Protein AF-A0A7S1EAP6-F1 (afdb_monomer)

Nearest PDB structures (foldseek):
  7dg2-assembly1_A  TM=8.149E-01  e=1.038E-08  Xenopus laevis
  5u8j-assembly3_C  TM=6.451E-01  e=1.062E-02  Enterobacter cloacae
  6i6n-assembly1_B  TM=4.258E-01  e=1.733E-01  Papaver somniferum
  7pkt-assembly1_K  TM=4.384E-01  e=3.814E-01  Chlamydomonas reinhardtii
  5ey2-assembly1_C  TM=2.788E-01  e=6.586E-01  Bacillus cereus ATCC 14579

Sequence (291 aa):
ETRCCGVDRGSPLRPREMEYGDVHRAAVQVFLVKKHMSERDTSAEIRKLFSMYQLQQDPPTSVKELSAFFNVINEEIGHGGTNHAEIKRLTIEGVPEPIWGLAQVLLEEEQDAVAKEGALKELRWLSPSQLELFKVVVESIVKGGGARNGKLDFNKAVNLGRFSSIKRRSGGDDEEAPVSSIKDLKSEEAVQILERLVELDWLRIVYVSDAEARGTHNNKRITLGIRSILDLRKYIETRYDQLCCEWTNGGDFKWIAPNDDEEENADKENNGAIGKRASSSREGGGGQDTE

Secondary structure (DSSP, 8-state):
---------------------HHHHHHHHHHHHHSEEEHHHHHHHHHHHHHHTT-SSPPP-SHHHHHHHHHHHHHHHSTTSSS-EEEEEE-BTT-SS-EEEEEE---GGGTTTTTTTGGGGGGTTS-HHHHHHHHHHHHHHHTTSS-BTTBEEHHHHHHTT-GGGGGGT---------TTSPPPPPHHHHHHHHHHHHHTTSEEEEEPPHHHHTT-S--EEEEE-HHHHHHSHHHHHHH-SS-SEEE-TTS-EEEPPP-TTTHHHHHHHTTSS---------PPPP-----

Organism: Hemiselmis andersenii (NCBI:txid464988)

Radius of gyration: 29.06 Å; Cα contacts (8 Å, |Δi|>4): 326; chains: 1; bounding box: 104×45×117 Å

Structure (mmCIF, N/CA/C/O backbone):
data_AF-A0A7S1EAP6-F1
#
_entry.id   AF-A0A7S1EAP6-F1
#
loop_
_atom_site.group_PDB
_atom_site.id
_atom_site.type_symbol
_atom_site.label_atom_id
_atom_site.label_alt_id
_atom_site.label_comp_id
_atom_site.label_asym_id
_atom_site.label_entity_id
_atom_site.label_seq_id
_atom_site.pdbx_PDB_ins_code
_atom_site.Cartn_x
_atom_site.Cartn_y
_atom_site.Cartn_z
_atom_site.occupancy
_atom_site.B_iso_or_equiv
_atom_site.auth_seq_id
_atom_site.auth_comp_id
_atom_site.auth_asym_id
_atom_site.auth_atom_id
_atom_site.pdbx_PDB_model_num
ATOM 1 N N . GLU A 1 1 ? 36.830 -13.728 -64.225 1.00 48.81 1 GLU A N 1
ATOM 2 C CA . GLU A 1 1 ? 35.434 -13.766 -63.730 1.00 48.81 1 GLU A CA 1
ATOM 3 C C . GLU A 1 1 ? 35.387 -14.925 -62.738 1.00 48.81 1 GLU A C 1
ATOM 5 O O . GLU A 1 1 ? 35.938 -15.961 -63.063 1.00 48.81 1 GLU A O 1
ATOM 10 N N . THR A 1 2 ? 35.050 -14.781 -61.455 1.00 37.09 2 THR A N 1
ATOM 11 C CA . THR A 1 2 ? 33.761 -14.326 -60.915 1.00 37.09 2 THR A CA 1
ATOM 12 C C . THR A 1 2 ? 33.972 -13.871 -59.460 1.00 37.09 2 THR A C 1
ATOM 14 O O . THR A 1 2 ? 34.448 -14.640 -58.630 1.00 37.09 2 THR A O 1
ATOM 17 N N . ARG A 1 3 ? 33.632 -12.614 -59.144 1.00 40.06 3 ARG A N 1
ATOM 18 C CA . ARG A 1 3 ? 33.398 -12.129 -57.772 1.00 40.06 3 ARG A CA 1
ATOM 19 C C . ARG A 1 3 ? 31.910 -12.290 -57.488 1.00 40.06 3 ARG A C 1
ATOM 21 O O . ARG A 1 3 ? 31.136 -11.796 -58.294 1.00 40.06 3 ARG A O 1
ATOM 28 N N . CYS A 1 4 ? 31.545 -12.891 -56.356 1.00 39.59 4 CYS A N 1
ATOM 29 C CA . CYS A 1 4 ? 30.290 -12.633 -55.641 1.00 39.59 4 CYS A CA 1
ATOM 30 C C . CYS A 1 4 ? 30.336 -13.295 -54.254 1.00 39.59 4 CYS A C 1
ATOM 32 O O . CYS A 1 4 ? 30.065 -14.482 -54.134 1.00 39.59 4 CYS A O 1
ATOM 34 N N . CYS A 1 5 ? 30.618 -12.510 -53.214 1.00 43.97 5 CYS A N 1
ATOM 35 C CA . CYS A 1 5 ? 30.028 -12.725 -51.892 1.00 43.97 5 CYS A CA 1
ATOM 36 C C . CYS A 1 5 ? 29.381 -11.394 -51.511 1.00 43.97 5 CYS A C 1
ATOM 38 O O . CYS A 1 5 ? 30.053 -10.463 -51.066 1.00 43.97 5 CYS A O 1
ATOM 40 N N . GLY A 1 6 ? 28.093 -11.282 -51.836 1.00 37.00 6 GLY A N 1
ATOM 41 C CA . GLY A 1 6 ? 27.239 -10.184 -51.414 1.00 37.00 6 GLY A CA 1
ATOM 42 C C . GLY A 1 6 ? 27.065 -10.214 -49.901 1.00 37.00 6 GLY A C 1
ATOM 43 O O . GLY A 1 6 ? 26.968 -11.274 -49.292 1.00 37.00 6 GLY A O 1
ATOM 44 N N . VAL A 1 7 ? 27.081 -9.021 -49.322 1.00 41.75 7 VAL A N 1
ATOM 45 C CA . VAL A 1 7 ? 26.903 -8.742 -47.901 1.00 41.75 7 VAL A CA 1
ATOM 46 C C . VAL A 1 7 ? 25.520 -9.216 -47.467 1.00 41.75 7 VAL A C 1
ATOM 48 O O . VAL A 1 7 ? 24.514 -8.679 -47.934 1.00 41.75 7 VAL A O 1
ATOM 51 N N . ASP A 1 8 ? 25.479 -10.186 -46.558 1.00 36.97 8 ASP A N 1
ATOM 52 C CA . ASP A 1 8 ? 24.249 -10.611 -45.902 1.00 36.97 8 ASP A CA 1
ATOM 53 C C . ASP A 1 8 ? 23.819 -9.514 -44.913 1.00 36.97 8 ASP A C 1
ATOM 55 O O . ASP A 1 8 ? 24.293 -9.404 -43.780 1.00 36.97 8 ASP A O 1
ATOM 59 N N . ARG A 1 9 ? 22.960 -8.610 -45.391 1.00 47.28 9 ARG A N 1
ATOM 60 C CA . ARG A 1 9 ? 22.175 -7.702 -44.553 1.00 47.28 9 ARG A CA 1
ATOM 61 C C . ARG A 1 9 ? 21.031 -8.516 -43.961 1.00 47.28 9 ARG A C 1
ATOM 63 O O . ARG A 1 9 ? 19.951 -8.564 -44.539 1.00 47.28 9 ARG A O 1
ATOM 70 N N . GLY A 1 10 ? 21.265 -9.152 -42.819 1.00 38.25 10 GLY A N 1
ATOM 71 C CA . GLY A 1 10 ? 20.251 -10.026 -42.245 1.00 38.25 10 GLY A CA 1
ATOM 72 C C . GLY A 1 10 ? 20.511 -10.430 -40.808 1.00 38.25 10 GLY A C 1
ATOM 73 O O . GLY A 1 10 ? 20.891 -11.561 -40.541 1.00 38.25 10 GLY A O 1
ATOM 74 N N . SER A 1 11 ? 20.225 -9.531 -39.873 1.00 38.34 11 SER A N 1
ATOM 75 C CA . SER A 1 11 ? 19.468 -9.886 -38.669 1.00 38.34 11 SER A CA 1
ATOM 76 C C . SER A 1 11 ? 18.894 -8.596 -38.085 1.00 38.34 11 SER A C 1
ATOM 78 O O . SER A 1 11 ? 19.679 -7.704 -37.755 1.00 38.34 11 SER A O 1
ATOM 80 N N . PRO A 1 12 ? 17.561 -8.435 -37.960 1.00 37.22 12 PRO A N 1
ATOM 81 C CA . PRO A 1 12 ? 17.048 -7.427 -37.047 1.00 37.22 12 PRO A CA 1
ATOM 82 C C . PRO A 1 12 ? 17.646 -7.765 -35.683 1.00 37.22 12 PRO A C 1
ATOM 84 O O . PRO A 1 12 ? 17.604 -8.924 -35.260 1.00 37.22 12 PRO A O 1
ATOM 87 N N . LEU A 1 13 ? 18.283 -6.780 -35.047 1.00 34.28 13 LEU A N 1
ATOM 88 C CA . LEU A 1 13 ? 18.727 -6.908 -33.667 1.00 34.28 13 LEU A CA 1
ATOM 89 C C . LEU A 1 13 ? 17.547 -7.504 -32.898 1.00 34.28 13 LEU A C 1
ATOM 91 O O . LEU A 1 13 ? 16.471 -6.900 -32.862 1.00 34.28 13 LEU A O 1
ATOM 95 N N . ARG A 1 14 ? 17.728 -8.705 -32.329 1.00 41.16 14 ARG A N 1
ATOM 96 C CA . ARG A 1 14 ? 16.852 -9.158 -31.246 1.00 41.16 14 ARG A CA 1
ATOM 97 C C . ARG A 1 14 ? 16.726 -7.967 -30.290 1.00 41.16 14 ARG A C 1
ATOM 99 O O . ARG A 1 14 ? 17.738 -7.274 -30.115 1.00 41.16 14 ARG A O 1
ATOM 106 N N . PRO A 1 15 ? 15.545 -7.687 -29.710 1.00 43.12 15 PRO A N 1
ATOM 107 C CA . PRO A 1 15 ? 15.483 -6.733 -28.613 1.00 43.12 15 PRO A CA 1
ATOM 108 C C . PRO A 1 15 ? 16.610 -7.129 -27.663 1.00 43.12 15 PRO A C 1
ATOM 110 O O . PRO A 1 15 ? 16.657 -8.292 -27.264 1.00 43.12 15 PRO A O 1
ATOM 113 N N . ARG A 1 16 ? 17.597 -6.247 -27.447 1.00 49.88 16 ARG A N 1
ATOM 114 C CA . ARG A 1 16 ? 18.652 -6.531 -26.474 1.00 49.88 16 ARG A CA 1
ATOM 115 C C . ARG A 1 16 ? 17.902 -6.773 -25.175 1.00 49.88 16 ARG A C 1
ATOM 117 O O . ARG A 1 16 ? 17.248 -5.851 -24.689 1.00 49.88 16 ARG A O 1
ATOM 124 N N . GLU A 1 17 ? 17.901 -8.019 -24.717 1.00 57.44 17 GLU A N 1
ATOM 125 C CA . GLU A 1 17 ? 17.349 -8.368 -23.419 1.00 57.44 17 GLU A CA 1
ATOM 126 C C . GLU A 1 17 ? 18.033 -7.438 -22.419 1.00 57.44 17 GLU A C 1
ATOM 128 O O . GLU A 1 17 ? 19.255 -7.269 -22.435 1.00 57.44 17 GLU A O 1
ATOM 133 N N . MET A 1 18 ? 17.219 -6.674 -21.699 1.00 65.31 18 MET A N 1
ATOM 13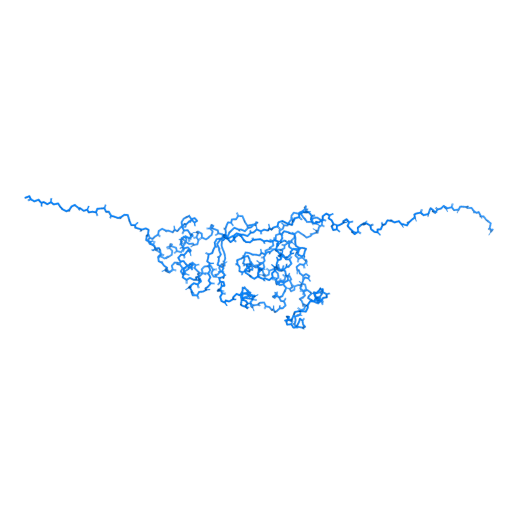4 C CA . MET A 1 18 ? 17.709 -5.635 -20.814 1.00 65.31 18 MET A CA 1
ATOM 135 C C . MET A 1 18 ? 18.311 -6.355 -19.605 1.00 65.31 18 MET A C 1
ATOM 137 O O . MET A 1 18 ? 17.575 -6.897 -18.794 1.00 65.31 18 MET A O 1
ATOM 141 N N . GLU A 1 19 ? 19.638 -6.442 -19.527 1.00 80.38 19 GLU A N 1
ATOM 142 C CA . GLU A 1 19 ? 20.313 -7.089 -18.396 1.00 80.38 19 GLU A CA 1
ATOM 143 C C . GLU A 1 19 ? 20.159 -6.247 -17.121 1.00 80.38 19 GLU A C 1
ATOM 145 O O . GLU A 1 19 ? 20.139 -5.008 -17.161 1.00 80.38 19 GLU A O 1
ATOM 150 N N . TYR A 1 20 ? 20.073 -6.913 -15.968 1.00 86.31 20 TYR A N 1
ATOM 151 C CA . TYR A 1 20 ? 20.019 -6.232 -14.680 1.00 86.31 20 TYR A CA 1
ATOM 152 C C . TYR A 1 20 ? 21.273 -5.373 -14.449 1.00 86.31 20 TYR A C 1
ATOM 154 O O . TYR A 1 20 ? 22.390 -5.738 -14.807 1.00 86.31 20 TYR A O 1
ATOM 162 N N . GLY A 1 21 ? 21.106 -4.198 -13.837 1.00 89.50 21 GLY A N 1
ATOM 163 C CA . GLY A 1 21 ? 22.174 -3.197 -13.782 1.00 89.50 21 GLY A CA 1
ATOM 164 C C . GLY A 1 21 ? 21.890 -2.037 -12.835 1.00 89.50 21 GLY A C 1
ATOM 165 O O . GLY A 1 21 ? 20.939 -2.066 -12.057 1.00 89.50 21 GLY A O 1
ATOM 166 N N . ASP A 1 22 ? 22.714 -0.991 -12.895 1.00 90.69 22 ASP A N 1
ATOM 167 C CA . ASP A 1 22 ? 22.655 0.122 -11.935 1.00 90.69 22 ASP A CA 1
ATOM 168 C C . ASP A 1 22 ? 21.326 0.875 -11.935 1.00 90.69 22 ASP A C 1
ATOM 170 O O . ASP A 1 22 ? 20.818 1.221 -10.869 1.00 90.69 22 ASP A O 1
ATOM 174 N N . VAL A 1 23 ? 20.721 1.065 -13.108 1.00 92.81 23 VAL A N 1
ATOM 175 C CA . VAL A 1 23 ? 19.399 1.697 -13.226 1.00 92.81 23 VAL A CA 1
ATOM 176 C C . VAL A 1 23 ? 18.310 0.876 -12.529 1.00 92.81 23 VAL A C 1
ATOM 178 O O . VAL A 1 23 ? 17.430 1.439 -11.883 1.00 92.81 23 VAL A O 1
ATOM 181 N N . HIS A 1 24 ? 18.406 -0.455 -12.596 1.00 93.12 24 HIS A N 1
ATOM 182 C CA . HIS A 1 24 ? 17.485 -1.381 -11.945 1.00 93.12 24 HIS A CA 1
ATOM 183 C C . HIS A 1 24 ? 17.674 -1.354 -10.425 1.00 93.12 24 HIS A C 1
ATOM 185 O O . HIS A 1 24 ? 16.703 -1.220 -9.682 1.00 93.12 24 HIS A O 1
ATOM 191 N N . ARG A 1 25 ? 18.929 -1.360 -9.952 1.00 92.50 25 ARG A N 1
ATOM 192 C CA . ARG A 1 25 ? 19.261 -1.180 -8.528 1.00 92.50 25 ARG A CA 1
ATOM 193 C C . ARG A 1 25 ? 18.729 0.145 -7.979 1.00 92.50 25 ARG A C 1
ATOM 195 O O . ARG A 1 25 ? 18.150 0.174 -6.895 1.00 92.50 25 ARG A O 1
ATOM 202 N N . ALA A 1 26 ? 18.889 1.231 -8.732 1.00 94.44 26 ALA A N 1
ATOM 203 C CA . ALA A 1 26 ? 18.365 2.540 -8.357 1.00 94.44 26 ALA A CA 1
ATOM 204 C C . ALA A 1 26 ? 16.830 2.552 -8.318 1.00 94.44 26 ALA A C 1
ATOM 206 O O . ALA A 1 26 ? 16.248 3.120 -7.395 1.00 94.44 26 ALA A O 1
ATOM 207 N N . ALA A 1 27 ? 16.166 1.876 -9.261 1.00 94.94 27 ALA A N 1
ATOM 208 C CA . ALA A 1 27 ? 14.717 1.713 -9.231 1.00 94.94 27 ALA A CA 1
ATOM 209 C C . ALA A 1 27 ? 14.268 0.975 -7.958 1.00 94.94 27 ALA A C 1
ATOM 211 O O . ALA A 1 27 ? 13.380 1.460 -7.259 1.00 94.94 27 ALA A O 1
ATOM 212 N N . VAL A 1 28 ? 14.933 -0.124 -7.581 1.00 93.38 28 VAL A N 1
ATOM 213 C CA . VAL A 1 28 ? 14.654 -0.828 -6.314 1.00 93.38 28 VAL A CA 1
ATOM 214 C C . VAL A 1 28 ? 14.819 0.106 -5.111 1.00 93.38 28 VAL A C 1
ATOM 216 O O . VAL A 1 28 ? 13.949 0.142 -4.245 1.00 93.38 28 VAL A O 1
ATOM 219 N N . GLN A 1 29 ? 15.879 0.918 -5.062 1.00 92.31 29 GLN A N 1
ATOM 220 C CA . GLN A 1 29 ? 16.086 1.887 -3.976 1.00 92.31 29 GLN A CA 1
ATOM 221 C C . GLN A 1 29 ? 14.965 2.929 -3.886 1.00 92.31 29 GLN A C 1
ATOM 223 O O . GLN A 1 29 ? 14.506 3.238 -2.785 1.00 92.31 29 GLN A O 1
ATOM 228 N N . VAL A 1 30 ? 14.481 3.439 -5.023 1.00 94.25 30 VAL A N 1
ATOM 229 C CA . VAL A 1 30 ? 13.315 4.335 -5.057 1.00 94.25 30 VAL A CA 1
ATOM 230 C C . VAL A 1 30 ? 12.108 3.651 -4.422 1.00 94.25 30 VAL A C 1
ATOM 232 O O . VAL A 1 30 ? 11.453 4.248 -3.568 1.00 94.25 30 VAL A O 1
ATOM 235 N N . PHE A 1 31 ? 11.823 2.405 -4.802 1.00 92.75 31 PHE A N 1
ATOM 236 C CA . PHE A 1 31 ? 10.684 1.663 -4.268 1.00 92.75 31 PHE A CA 1
ATOM 237 C C . PHE A 1 31 ? 10.860 1.254 -2.800 1.00 92.75 31 PHE A C 1
ATOM 239 O O . PHE A 1 31 ? 9.878 1.207 -2.071 1.00 92.75 31 PHE A O 1
ATOM 246 N N . LEU A 1 32 ? 12.082 1.057 -2.306 1.00 87.56 32 LEU A N 1
ATOM 247 C CA . LEU A 1 32 ? 12.323 0.836 -0.875 1.00 87.56 32 LEU A CA 1
ATOM 248 C C . LEU A 1 32 ? 11.976 2.067 -0.025 1.00 87.56 32 LEU A C 1
ATOM 250 O O . LEU A 1 32 ? 11.492 1.913 1.099 1.00 87.56 32 LEU A O 1
ATOM 254 N N . VAL A 1 33 ? 12.199 3.271 -0.562 1.00 88.25 33 VAL A N 1
ATOM 255 C CA . VAL A 1 33 ? 11.905 4.543 0.117 1.00 88.25 33 VAL A CA 1
ATOM 256 C C . VAL A 1 33 ? 10.440 4.939 -0.048 1.00 88.25 33 VAL A C 1
ATOM 258 O O . VAL A 1 33 ? 9.765 5.208 0.941 1.00 88.25 33 VAL A O 1
ATOM 261 N N . LYS A 1 34 ? 9.942 4.976 -1.289 1.00 89.50 34 LYS A N 1
ATOM 262 C CA . LYS A 1 34 ? 8.580 5.433 -1.600 1.00 89.50 34 LYS A CA 1
ATOM 263 C C . LYS A 1 34 ? 7.514 4.365 -1.353 1.00 89.50 34 LYS A C 1
ATOM 265 O O . LYS A 1 34 ? 6.355 4.715 -1.183 1.00 89.50 34 LYS A O 1
ATOM 270 N N . LYS A 1 35 ? 7.900 3.083 -1.299 1.00 86.31 35 LYS A N 1
ATOM 271 C CA . LYS A 1 35 ? 7.050 1.879 -1.161 1.00 86.31 35 LYS A CA 1
ATOM 272 C C . LYS A 1 35 ? 6.127 1.625 -2.354 1.00 86.31 35 LYS A C 1
ATOM 274 O O . LYS A 1 35 ? 6.122 0.523 -2.900 1.00 86.31 35 LYS A O 1
ATOM 279 N N . HIS A 1 36 ? 5.401 2.641 -2.801 1.00 92.88 36 HIS A N 1
ATOM 280 C CA . HIS A 1 36 ? 4.552 2.608 -3.985 1.00 92.88 36 HIS A CA 1
ATOM 281 C C . HIS A 1 36 ? 4.510 3.982 -4.663 1.00 92.88 36 HIS A C 1
ATOM 283 O O . HIS A 1 36 ? 4.918 4.992 -4.091 1.00 92.88 36 HIS A O 1
ATOM 289 N N . MET A 1 37 ? 4.076 4.007 -5.918 1.00 95.31 37 MET A N 1
ATOM 290 C CA . MET A 1 37 ? 3.905 5.214 -6.723 1.00 95.31 37 MET A CA 1
ATOM 291 C C . MET A 1 37 ? 2.756 5.014 -7.707 1.00 95.31 37 MET A C 1
ATOM 293 O O . MET A 1 37 ? 2.492 3.891 -8.141 1.00 95.31 37 MET A O 1
ATOM 297 N N . SER A 1 38 ? 2.120 6.105 -8.134 1.00 95.12 38 SER A N 1
ATOM 298 C CA . SER A 1 38 ? 1.222 6.058 -9.290 1.00 95.12 38 SER A CA 1
ATOM 299 C C . SER A 1 38 ? 1.951 5.567 -10.546 1.00 95.12 38 SER A C 1
ATOM 301 O O . SER A 1 38 ? 3.176 5.669 -10.663 1.00 95.12 38 SER A O 1
ATOM 303 N N . GLU A 1 39 ? 1.216 5.044 -11.526 1.00 94.31 39 GLU A N 1
ATOM 304 C CA . GLU A 1 39 ? 1.779 4.665 -12.827 1.00 94.31 39 GLU A CA 1
ATOM 305 C C . GLU A 1 39 ? 2.464 5.851 -13.521 1.00 94.31 39 GLU A C 1
ATOM 307 O O . GLU A 1 39 ? 3.559 5.705 -14.078 1.00 94.31 39 GLU A O 1
ATOM 312 N N . ARG A 1 40 ? 1.873 7.047 -13.414 1.00 94.12 40 ARG A N 1
ATOM 313 C CA . ARG A 1 40 ? 2.461 8.284 -13.934 1.00 94.12 40 ARG A CA 1
ATOM 314 C C . ARG A 1 40 ? 3.788 8.611 -13.247 1.00 94.12 40 ARG A C 1
ATOM 316 O O . ARG A 1 40 ? 4.776 8.850 -13.945 1.00 94.12 40 ARG A O 1
ATOM 323 N N . ASP A 1 41 ? 3.827 8.604 -11.917 1.00 95.38 41 ASP A N 1
ATOM 324 C CA . ASP A 1 41 ? 5.034 8.951 -11.155 1.00 95.38 41 ASP A CA 1
ATOM 325 C C . ASP A 1 41 ? 6.128 7.904 -11.327 1.00 95.38 41 ASP A C 1
ATOM 327 O O . ASP A 1 41 ? 7.304 8.243 -11.442 1.00 95.38 41 ASP A O 1
ATOM 331 N N . THR A 1 42 ? 5.737 6.635 -11.433 1.00 96.19 42 THR A N 1
ATOM 332 C CA . THR A 1 42 ? 6.646 5.532 -11.740 1.00 96.19 42 THR A CA 1
ATOM 333 C C . THR A 1 42 ? 7.312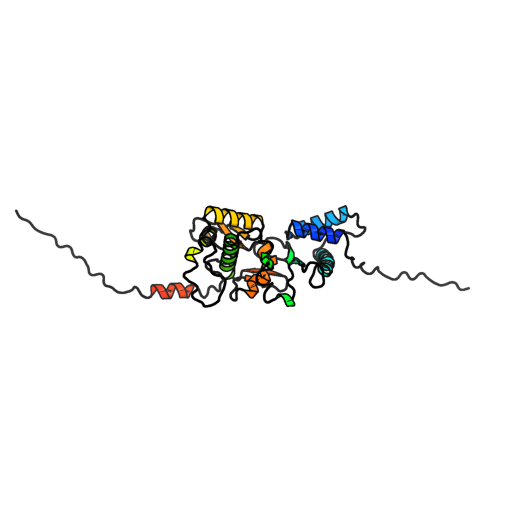 5.768 -13.090 1.00 96.19 42 THR A C 1
ATOM 335 O O . THR A 1 42 ? 8.537 5.763 -13.186 1.00 96.19 42 THR A O 1
ATOM 338 N N . SER A 1 43 ? 6.531 6.065 -14.132 1.00 94.69 43 SER A N 1
ATOM 339 C CA . SER A 1 43 ? 7.077 6.369 -15.458 1.00 94.69 43 SER A CA 1
ATOM 340 C C . SER A 1 43 ? 8.013 7.584 -15.443 1.00 94.69 43 SER A C 1
ATOM 342 O O . SER A 1 43 ? 9.042 7.578 -16.122 1.00 94.69 43 SER A O 1
ATOM 344 N N . ALA A 1 44 ? 7.677 8.629 -14.682 1.00 94.94 44 ALA A N 1
ATOM 345 C CA . ALA A 1 44 ? 8.512 9.821 -14.556 1.00 94.94 44 ALA A CA 1
ATOM 346 C C . ALA A 1 44 ? 9.832 9.533 -13.821 1.00 94.94 44 ALA A C 1
ATOM 348 O O . ALA A 1 44 ? 10.893 9.968 -14.274 1.00 94.94 44 ALA A O 1
ATOM 349 N N . GLU A 1 45 ? 9.791 8.775 -12.723 1.00 96.06 45 GLU A N 1
ATOM 350 C CA . GLU A 1 45 ? 10.989 8.439 -11.954 1.00 96.06 45 GLU A CA 1
ATOM 351 C C . GLU A 1 45 ? 11.907 7.498 -12.739 1.00 96.06 45 GLU A C 1
ATOM 353 O O . GLU A 1 45 ? 13.106 7.752 -12.809 1.00 96.06 45 GLU A O 1
ATOM 358 N N . ILE A 1 46 ? 11.372 6.478 -13.421 1.00 95.56 46 ILE A N 1
ATOM 359 C CA . ILE A 1 46 ? 12.198 5.602 -14.264 1.00 95.56 46 ILE A CA 1
ATOM 360 C C . ILE A 1 46 ? 12.850 6.398 -15.403 1.00 95.56 46 ILE A C 1
ATOM 362 O O . ILE A 1 46 ? 14.054 6.277 -15.620 1.00 95.56 46 ILE A O 1
ATOM 366 N N . ARG A 1 47 ? 12.115 7.293 -16.079 1.00 93.31 47 ARG A N 1
ATOM 367 C CA . ARG A 1 47 ? 12.699 8.189 -17.098 1.00 93.31 47 ARG A CA 1
ATOM 368 C C . ARG A 1 47 ? 13.848 9.033 -16.551 1.00 93.31 47 ARG A C 1
ATOM 370 O O . ARG A 1 47 ? 14.883 9.173 -17.203 1.00 93.31 47 ARG A O 1
ATOM 377 N N . LYS A 1 48 ? 13.685 9.573 -15.344 1.00 94.25 48 LYS A N 1
ATOM 378 C CA . LYS A 1 48 ? 14.731 10.332 -14.659 1.00 94.25 48 LYS A CA 1
ATOM 379 C C . LYS A 1 48 ? 15.957 9.464 -14.365 1.00 94.25 48 LYS A C 1
ATOM 381 O O . LYS A 1 48 ? 17.070 9.920 -14.612 1.00 94.25 48 LYS A O 1
ATOM 386 N N . LEU A 1 49 ? 15.776 8.222 -13.908 1.00 94.75 49 LEU A N 1
ATOM 387 C CA . LEU A 1 49 ? 16.889 7.295 -13.683 1.00 94.75 49 LEU A CA 1
ATOM 388 C C . LEU A 1 49 ? 17.663 7.024 -14.981 1.00 94.75 49 LEU A C 1
ATOM 390 O O . LEU A 1 49 ? 18.883 7.153 -14.995 1.00 94.75 49 LEU A O 1
ATOM 394 N N . PHE A 1 50 ? 16.981 6.755 -16.095 1.00 93.06 50 PHE A N 1
ATOM 395 C CA . PHE A 1 50 ? 17.643 6.568 -17.395 1.00 93.06 50 PHE A CA 1
ATOM 396 C C . PHE A 1 50 ? 18.474 7.788 -17.812 1.00 93.06 50 PHE A C 1
ATOM 398 O O . PHE A 1 50 ? 19.613 7.640 -18.257 1.00 93.06 50 PHE A O 1
ATOM 405 N N . SER A 1 51 ? 17.943 8.997 -17.599 1.00 90.19 51 SER A N 1
ATOM 406 C CA . SER A 1 51 ? 18.682 10.236 -17.854 1.00 90.19 51 SER A CA 1
ATOM 407 C C . SER A 1 51 ? 19.901 10.398 -16.940 1.00 90.19 51 SER A C 1
ATOM 409 O O . SER A 1 51 ? 20.922 10.912 -17.390 1.00 90.19 51 SER A O 1
ATOM 411 N N . MET A 1 52 ? 19.812 9.988 -15.671 1.00 92.06 52 MET A N 1
ATOM 412 C CA . MET A 1 52 ? 20.920 10.082 -14.712 1.00 92.06 52 MET A CA 1
ATOM 413 C C . MET A 1 52 ? 22.061 9.118 -15.046 1.00 92.06 52 MET A C 1
ATOM 415 O O . MET A 1 52 ? 23.224 9.502 -14.959 1.00 92.06 52 MET A O 1
ATOM 419 N N . TYR A 1 53 ? 21.733 7.892 -15.453 1.00 89.50 53 TYR A N 1
ATOM 420 C CA . TYR A 1 53 ? 22.715 6.861 -15.798 1.00 89.50 53 TYR A CA 1
ATOM 421 C C . TYR A 1 53 ? 23.221 6.950 -17.248 1.00 89.50 53 TYR A C 1
ATOM 423 O O . TYR A 1 53 ? 24.055 6.140 -17.643 1.00 89.50 53 TYR A O 1
ATOM 431 N N . GLN A 1 54 ? 22.751 7.935 -18.028 1.00 84.06 54 GLN A N 1
ATOM 432 C CA . GLN A 1 54 ? 23.171 8.192 -19.415 1.00 84.06 54 GLN A CA 1
ATOM 433 C C . GLN A 1 54 ? 23.124 6.934 -20.298 1.00 84.06 54 GLN A C 1
ATOM 435 O O . GLN A 1 54 ? 24.022 6.673 -21.102 1.00 84.06 54 GLN A O 1
ATOM 440 N N . LEU A 1 55 ? 22.078 6.124 -20.123 1.00 78.88 55 LEU A N 1
ATOM 441 C CA . LEU A 1 55 ? 21.925 4.883 -20.871 1.00 78.88 55 LEU A CA 1
ATOM 442 C C . LEU A 1 55 ? 21.642 5.182 -22.347 1.00 78.88 55 LEU A C 1
ATOM 444 O O . LEU A 1 55 ? 20.872 6.079 -22.673 1.00 78.88 55 LEU A O 1
ATOM 448 N N . GLN A 1 56 ? 22.242 4.397 -23.247 1.00 74.62 56 GLN A N 1
ATOM 449 C CA . GLN A 1 56 ? 21.964 4.487 -24.689 1.00 74.62 56 GLN A CA 1
ATOM 450 C C . GLN A 1 56 ? 20.564 3.982 -25.061 1.00 74.62 56 GLN A C 1
ATOM 452 O O . GLN A 1 56 ? 20.104 4.208 -26.176 1.00 74.62 56 GLN A O 1
ATOM 457 N N . GLN A 1 57 ? 19.925 3.240 -24.160 1.00 78.56 57 GLN A N 1
ATOM 458 C CA . GLN A 1 57 ? 18.593 2.700 -24.358 1.00 78.56 57 GLN A CA 1
ATOM 459 C C . GLN A 1 57 ? 17.541 3.746 -23.995 1.00 78.56 57 GLN A C 1
ATOM 461 O O . GLN A 1 57 ? 17.662 4.415 -22.969 1.00 78.56 57 GLN A O 1
ATOM 466 N N . ASP A 1 58 ? 16.496 3.843 -24.813 1.00 82.94 58 ASP A N 1
ATOM 467 C CA . ASP A 1 58 ? 15.357 4.701 -24.508 1.00 82.94 58 ASP A CA 1
ATOM 468 C C . ASP A 1 58 ? 14.644 4.226 -23.229 1.00 82.94 58 ASP A C 1
ATOM 470 O O . ASP A 1 58 ? 14.505 3.016 -23.003 1.00 82.94 58 ASP A O 1
ATOM 474 N N . PRO A 1 59 ? 14.179 5.153 -22.374 1.00 88.31 59 PRO A N 1
ATOM 475 C CA . PRO A 1 59 ? 13.438 4.787 -21.178 1.00 88.31 59 PRO A CA 1
ATOM 476 C C . PRO A 1 59 ? 12.081 4.160 -21.531 1.00 88.31 59 PRO A C 1
ATOM 478 O O . PRO A 1 59 ? 11.483 4.534 -22.542 1.00 88.31 59 PRO A O 1
ATOM 481 N N . PRO A 1 60 ? 11.528 3.283 -20.673 1.00 90.06 60 PRO A N 1
ATOM 482 C CA . PRO A 1 60 ? 10.200 2.718 -20.881 1.00 90.06 60 PRO A CA 1
ATOM 483 C C . PRO A 1 60 ? 9.128 3.820 -20.901 1.00 90.06 60 PRO A C 1
ATOM 485 O O . PRO A 1 60 ? 8.992 4.616 -19.966 1.00 90.06 60 PRO A O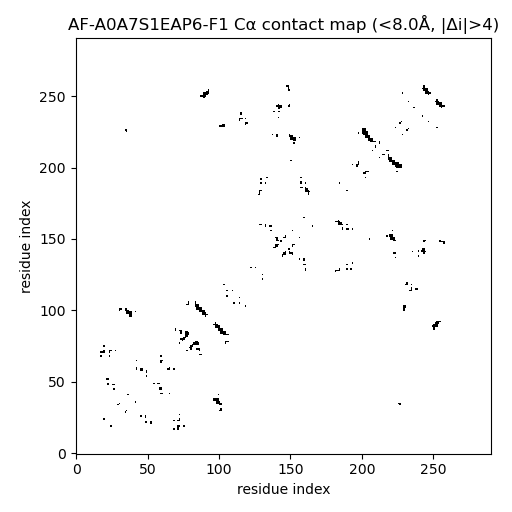 1
ATOM 488 N N . THR A 1 61 ? 8.352 3.860 -21.982 1.00 88.31 61 THR A N 1
ATOM 489 C CA . THR A 1 61 ? 7.321 4.873 -22.257 1.00 88.31 61 THR A CA 1
ATOM 490 C C . THR A 1 61 ? 5.899 4.338 -22.128 1.00 88.31 61 THR A C 1
ATOM 492 O O . THR A 1 61 ? 4.973 5.115 -21.892 1.00 88.31 61 THR A O 1
ATOM 495 N N . SER A 1 62 ? 5.719 3.021 -22.246 1.00 91.44 62 SER A N 1
ATOM 496 C CA . SER A 1 62 ? 4.426 2.345 -22.109 1.00 91.44 62 SER A CA 1
ATOM 497 C C . SER A 1 62 ? 4.361 1.440 -20.878 1.00 91.44 62 SER A C 1
ATOM 499 O O . SER A 1 62 ? 5.380 1.003 -20.347 1.00 91.44 62 SER A O 1
ATOM 501 N N . VAL A 1 63 ? 3.143 1.085 -20.452 1.00 89.81 63 VAL A N 1
ATOM 502 C CA . VAL A 1 63 ? 2.917 0.119 -19.357 1.00 89.81 63 VAL A CA 1
ATOM 503 C C . VAL A 1 63 ? 3.564 -1.233 -19.661 1.00 89.81 63 VAL A C 1
ATOM 505 O O . VAL A 1 63 ? 4.124 -1.866 -18.770 1.00 89.81 63 VAL A O 1
ATOM 508 N N . LYS A 1 64 ? 3.537 -1.666 -20.927 1.00 91.62 64 LYS A N 1
ATOM 509 C CA . LYS A 1 64 ? 4.166 -2.918 -21.365 1.00 91.62 64 LYS A CA 1
ATOM 510 C C . LYS A 1 64 ? 5.689 -2.865 -21.218 1.00 91.62 64 LYS A C 1
ATOM 512 O O . LYS A 1 64 ? 6.285 -3.831 -20.757 1.00 91.62 64 LYS A O 1
ATOM 517 N N . GLU A 1 65 ? 6.305 -1.742 -21.576 1.00 91.88 65 GLU A N 1
ATOM 518 C CA . GLU A 1 65 ? 7.750 -1.536 -21.424 1.00 91.88 65 GLU A CA 1
ATOM 519 C C . GLU A 1 65 ? 8.155 -1.405 -19.953 1.00 91.88 65 GLU A C 1
ATOM 521 O O . GLU A 1 65 ? 9.165 -1.975 -19.556 1.00 91.88 65 GLU A O 1
ATOM 526 N N . LEU A 1 66 ? 7.348 -0.725 -19.128 1.00 93.56 66 LEU A N 1
ATOM 527 C CA . LEU A 1 66 ? 7.551 -0.684 -17.676 1.00 93.56 66 LEU A CA 1
ATOM 528 C C . LEU A 1 66 ? 7.447 -2.079 -17.057 1.00 93.56 66 LEU A C 1
ATOM 530 O O . LEU A 1 66 ? 8.270 -2.438 -16.226 1.00 93.56 66 LEU A O 1
ATOM 534 N N . SER A 1 67 ? 6.478 -2.885 -17.494 1.00 93.38 67 SER A N 1
ATOM 535 C CA . SER A 1 67 ? 6.340 -4.270 -17.031 1.00 93.38 67 SER A CA 1
ATOM 536 C C . SER A 1 67 ? 7.571 -5.095 -17.403 1.00 93.38 67 SER A C 1
ATOM 538 O O . SER A 1 67 ? 8.109 -5.797 -16.559 1.00 93.38 67 SER A O 1
ATOM 540 N N . ALA A 1 68 ? 8.068 -4.967 -18.638 1.00 91.81 68 ALA A N 1
ATOM 541 C CA . ALA A 1 68 ? 9.294 -5.644 -19.060 1.00 91.81 68 ALA A CA 1
ATOM 542 C C . ALA A 1 68 ? 10.516 -5.193 -18.238 1.00 91.81 68 ALA A C 1
ATOM 544 O O . ALA A 1 68 ? 11.301 -6.033 -17.815 1.00 91.81 68 ALA A O 1
ATOM 545 N N . PHE A 1 69 ? 10.637 -3.892 -17.957 1.00 93.62 69 PHE A N 1
ATOM 546 C CA . PHE A 1 69 ? 11.682 -3.338 -17.090 1.00 93.62 69 PHE A CA 1
ATOM 547 C C . PHE A 1 69 ? 11.619 -3.914 -15.665 1.00 93.62 69 PHE A C 1
ATOM 549 O O . PHE A 1 69 ? 12.638 -4.317 -15.107 1.00 93.62 69 PHE A O 1
ATOM 556 N N . PHE A 1 70 ? 10.426 -3.986 -15.067 1.00 94.25 70 PHE A N 1
ATOM 557 C CA . PHE A 1 70 ? 10.263 -4.537 -13.721 1.00 94.25 70 PHE A CA 1
ATOM 558 C C . PHE A 1 70 ? 10.396 -6.056 -13.669 1.00 94.25 70 PHE A C 1
ATOM 560 O O . PHE A 1 70 ? 10.858 -6.561 -12.654 1.00 94.25 70 PHE A O 1
ATOM 567 N N . ASN A 1 71 ? 10.092 -6.783 -14.744 1.00 91.75 71 ASN A N 1
ATOM 568 C CA . ASN A 1 71 ? 10.332 -8.225 -14.797 1.00 91.75 71 ASN A CA 1
ATOM 569 C C . ASN A 1 71 ? 11.820 -8.557 -14.631 1.00 91.75 71 ASN A C 1
ATOM 571 O O . ASN A 1 71 ? 12.142 -9.433 -13.839 1.00 91.75 71 ASN A O 1
ATOM 575 N N . VAL A 1 72 ? 12.719 -7.794 -15.266 1.00 91.56 72 VAL A N 1
ATOM 576 C CA . VAL A 1 72 ? 14.178 -7.944 -15.080 1.00 91.56 72 VAL A CA 1
ATOM 577 C C . VAL A 1 72 ? 14.570 -7.741 -13.614 1.00 91.56 72 VAL A C 1
ATOM 579 O O . VAL A 1 72 ? 15.389 -8.474 -13.072 1.00 91.56 72 VAL A O 1
ATOM 582 N N . ILE A 1 73 ? 13.971 -6.755 -12.936 1.00 92.69 73 ILE A N 1
ATOM 583 C CA . ILE A 1 73 ? 14.187 -6.554 -11.496 1.00 92.69 73 ILE A CA 1
ATOM 584 C C . ILE A 1 73 ? 13.658 -7.748 -10.699 1.00 92.69 73 ILE A C 1
ATOM 586 O O . ILE A 1 73 ? 14.362 -8.268 -9.839 1.00 92.69 73 ILE A O 1
ATOM 590 N N . ASN A 1 74 ? 12.427 -8.175 -10.972 1.00 91.00 74 ASN A N 1
ATOM 591 C CA . ASN A 1 74 ? 11.738 -9.224 -10.226 1.00 91.00 74 ASN A CA 1
ATOM 592 C C . ASN A 1 74 ? 12.413 -10.594 -10.380 1.00 91.00 74 ASN A C 1
ATOM 594 O O . ASN A 1 74 ? 12.375 -11.379 -9.438 1.00 91.00 74 ASN A O 1
ATOM 598 N N . GLU A 1 75 ? 13.074 -10.872 -11.503 1.00 88.62 75 GLU A N 1
ATOM 599 C CA . GLU A 1 75 ? 13.920 -12.063 -11.666 1.00 88.62 75 GLU A CA 1
ATOM 600 C C . GLU A 1 75 ? 15.092 -12.075 -10.664 1.00 88.62 75 GLU A C 1
ATOM 602 O O . GLU A 1 75 ? 15.435 -13.125 -10.126 1.00 88.62 75 GLU A O 1
ATOM 607 N N . GLU A 1 76 ? 15.640 -10.904 -10.329 1.00 87.44 76 GLU A N 1
ATOM 608 C CA . GLU A 1 76 ? 16.813 -10.746 -9.454 1.00 87.44 76 GLU A CA 1
ATOM 609 C C . GLU A 1 76 ? 16.470 -10.590 -7.962 1.00 87.44 76 GLU A C 1
ATOM 611 O O . GLU A 1 76 ? 17.221 -11.030 -7.083 1.00 87.44 76 GLU A O 1
ATOM 616 N N . ILE A 1 77 ? 15.344 -9.944 -7.638 1.00 84.31 77 ILE A N 1
ATOM 617 C CA . ILE A 1 77 ? 14.912 -9.714 -6.245 1.00 84.31 77 ILE A CA 1
ATOM 618 C C . ILE A 1 77 ? 13.795 -10.655 -5.775 1.00 84.31 77 ILE A C 1
ATOM 620 O O . ILE A 1 77 ? 13.507 -10.678 -4.577 1.00 84.31 77 ILE A O 1
ATOM 624 N N . GLY A 1 78 ? 13.180 -11.408 -6.691 1.00 77.56 78 GLY A N 1
ATOM 625 C CA . GLY A 1 78 ? 12.004 -12.245 -6.455 1.00 77.56 78 GLY A CA 1
ATOM 626 C C . GLY A 1 78 ? 12.284 -13.571 -5.758 1.00 77.56 78 GLY A C 1
ATOM 627 O O . GLY A 1 78 ? 13.179 -13.690 -4.926 1.00 77.56 78 GLY A O 1
ATOM 628 N N . HIS A 1 79 ? 11.471 -14.583 -6.069 1.00 64.12 79 HIS A N 1
ATOM 629 C CA . HIS A 1 79 ? 11.440 -15.856 -5.337 1.00 64.12 79 HIS A CA 1
ATOM 630 C C . HIS A 1 79 ? 12.771 -16.631 -5.386 1.00 64.12 79 HIS A C 1
ATOM 632 O O . HIS A 1 79 ? 13.155 -17.226 -4.385 1.00 64.12 79 HIS A O 1
ATOM 638 N N . GLY A 1 80 ? 13.500 -16.563 -6.507 1.00 60.91 80 GLY A N 1
ATOM 639 C CA . GLY A 1 80 ? 14.865 -17.098 -6.646 1.00 60.91 80 GLY A CA 1
ATOM 640 C C . GLY A 1 80 ? 15.977 -16.077 -6.377 1.00 60.91 80 GLY A C 1
ATOM 641 O O . GLY A 1 80 ? 17.150 -16.380 -6.584 1.00 60.91 80 GLY A O 1
ATOM 642 N N . GLY A 1 81 ? 15.601 -14.867 -5.962 1.00 61.12 81 GLY A N 1
ATOM 643 C CA . GLY A 1 81 ? 16.471 -13.715 -5.794 1.00 61.12 81 GLY A CA 1
ATOM 644 C C . GLY A 1 81 ? 16.880 -13.454 -4.346 1.00 61.12 81 GLY A C 1
ATOM 645 O O . GLY A 1 81 ? 16.646 -14.246 -3.437 1.00 61.12 81 GLY A O 1
ATOM 646 N N . THR A 1 82 ? 17.503 -12.299 -4.120 1.00 61.53 82 THR A N 1
ATOM 647 C CA . THR A 1 82 ? 18.155 -11.977 -2.834 1.00 61.53 82 THR A CA 1
ATOM 648 C C . THR A 1 82 ? 17.235 -11.403 -1.753 1.00 61.53 82 THR A C 1
ATOM 650 O O . THR A 1 82 ? 17.615 -11.412 -0.584 1.00 61.53 82 THR A O 1
ATOM 653 N N . ASN A 1 83 ? 16.053 -10.887 -2.112 1.00 62.25 83 ASN A N 1
ATOM 654 C CA . ASN A 1 83 ? 15.217 -10.094 -1.197 1.00 62.25 83 ASN A CA 1
ATOM 655 C C . ASN A 1 83 ? 13.778 -10.598 -1.040 1.00 62.25 83 ASN A C 1
ATOM 657 O O . ASN A 1 83 ? 13.033 -10.010 -0.256 1.00 62.25 83 ASN A O 1
ATOM 661 N N . HIS A 1 84 ? 13.387 -11.651 -1.765 1.00 75.81 84 HIS A N 1
ATOM 662 C CA . HIS A 1 84 ? 12.031 -12.199 -1.766 1.00 75.81 84 HIS A CA 1
ATOM 663 C C . HIS A 1 84 ? 10.965 -11.097 -1.873 1.00 75.81 84 HIS A C 1
ATOM 665 O O . HIS A 1 84 ? 10.092 -10.951 -1.017 1.00 75.81 84 HIS A O 1
ATOM 671 N N . ALA A 1 85 ? 11.078 -10.266 -2.906 1.00 81.50 85 ALA A N 1
ATOM 672 C CA . ALA A 1 85 ? 10.198 -9.130 -3.140 1.00 81.50 85 ALA A CA 1
ATOM 673 C C . ALA A 1 85 ? 9.857 -8.997 -4.626 1.00 81.50 85 ALA A C 1
ATOM 675 O O . ALA A 1 85 ? 10.582 -9.483 -5.486 1.00 81.50 85 ALA A O 1
ATOM 676 N N . GLU A 1 86 ? 8.752 -8.330 -4.932 1.00 88.06 86 GLU A N 1
ATOM 677 C CA . GLU A 1 86 ? 8.281 -8.124 -6.298 1.00 88.06 86 GLU A CA 1
ATOM 678 C C . GLU A 1 86 ? 7.746 -6.702 -6.447 1.00 88.06 86 GLU A C 1
ATOM 680 O O . GLU A 1 86 ? 6.922 -6.246 -5.651 1.00 88.06 86 GLU A O 1
ATOM 685 N N . ILE A 1 87 ? 8.195 -5.994 -7.481 1.00 91.12 87 ILE A N 1
ATOM 686 C CA . ILE A 1 87 ? 7.550 -4.766 -7.931 1.00 91.12 87 ILE A CA 1
ATOM 687 C C . ILE A 1 87 ? 6.395 -5.170 -8.838 1.00 91.12 87 ILE A C 1
ATOM 689 O O . ILE A 1 87 ? 6.609 -5.649 -9.953 1.00 91.12 87 ILE A O 1
ATOM 693 N N . LYS A 1 88 ? 5.169 -4.957 -8.367 1.00 89.94 88 LYS A N 1
ATOM 694 C CA . LY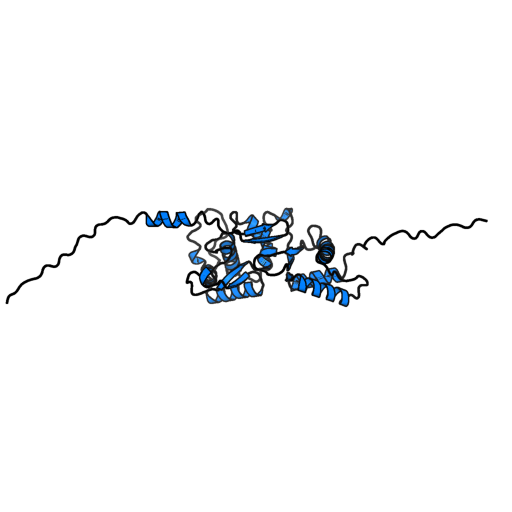S A 1 88 ? 3.953 -5.318 -9.097 1.00 89.94 88 LYS A CA 1
ATOM 695 C C . LYS A 1 88 ? 3.060 -4.116 -9.342 1.00 89.94 88 LYS A C 1
ATOM 697 O O . LYS A 1 88 ? 3.043 -3.152 -8.573 1.00 89.94 88 LYS A O 1
ATOM 702 N N . ARG A 1 89 ? 2.290 -4.209 -10.419 1.00 92.88 89 ARG A N 1
ATOM 703 C CA . ARG A 1 89 ? 1.238 -3.257 -10.759 1.00 92.88 89 ARG A CA 1
ATOM 704 C C . ARG A 1 89 ? -0.064 -3.667 -10.087 1.00 92.88 89 ARG A C 1
ATOM 706 O O . ARG A 1 89 ? -0.386 -4.848 -10.070 1.00 92.88 89 ARG A O 1
ATOM 713 N N . LEU A 1 90 ? -0.821 -2.702 -9.581 1.00 90.88 90 LEU A N 1
ATOM 714 C CA . LEU A 1 90 ? -2.125 -2.939 -8.966 1.00 90.88 90 LEU A CA 1
ATOM 715 C C . LEU A 1 90 ? -3.122 -1.876 -9.401 1.00 90.88 90 LEU A C 1
ATOM 717 O O . LEU A 1 90 ? -2.791 -0.691 -9.468 1.00 90.88 90 LEU A O 1
ATOM 721 N N . THR A 1 91 ? -4.368 -2.283 -9.605 1.00 91.81 91 THR A N 1
ATOM 722 C CA . THR A 1 91 ? -5.515 -1.384 -9.493 1.00 91.81 91 THR A CA 1
ATOM 723 C C . THR A 1 91 ? -6.217 -1.633 -8.163 1.00 91.81 91 THR A C 1
ATOM 725 O O . THR A 1 91 ? -6.382 -2.770 -7.725 1.00 91.81 91 THR A O 1
ATOM 728 N N . ILE A 1 92 ? -6.570 -0.551 -7.476 1.00 89.69 92 ILE A N 1
ATOM 729 C CA . ILE A 1 92 ? -7.198 -0.598 -6.157 1.00 89.69 92 ILE A CA 1
ATOM 730 C C . ILE A 1 92 ? -8.498 0.184 -6.249 1.00 89.69 92 ILE A C 1
ATOM 732 O O . ILE A 1 92 ? -8.505 1.336 -6.686 1.00 89.69 92 ILE A O 1
ATOM 736 N N . GLU A 1 93 ? -9.598 -0.425 -5.821 1.00 85.75 93 GLU A N 1
ATOM 737 C CA . GLU A 1 93 ? -10.883 0.262 -5.774 1.00 85.75 93 GLU A CA 1
ATOM 738 C C . GLU A 1 93 ? -10.802 1.567 -4.957 1.00 85.75 93 GLU A C 1
ATOM 740 O O . GLU A 1 93 ? -10.292 1.614 -3.836 1.00 85.75 93 GLU A O 1
ATOM 745 N N . GLY A 1 94 ? -11.291 2.666 -5.536 1.00 80.50 94 GLY A N 1
ATOM 746 C CA . GLY A 1 94 ? -11.225 3.992 -4.917 1.00 80.50 94 GLY A CA 1
ATOM 747 C C . GLY A 1 94 ? -9.852 4.675 -5.000 1.00 80.50 94 GLY A C 1
ATOM 748 O O . GLY A 1 94 ? -9.657 5.735 -4.390 1.00 80.50 94 GLY A O 1
ATOM 749 N N . VAL A 1 95 ? -8.891 4.103 -5.731 1.00 86.50 95 VAL A N 1
ATOM 750 C CA . VAL A 1 95 ? -7.678 4.789 -6.195 1.00 86.50 95 VAL A CA 1
ATOM 751 C C . VAL A 1 95 ? -7.859 5.082 -7.692 1.00 86.50 95 VAL A C 1
ATOM 753 O O . VAL A 1 95 ? -8.160 4.167 -8.454 1.00 86.50 95 VAL A O 1
ATOM 756 N N . PRO A 1 96 ? -7.751 6.351 -8.131 1.00 85.81 96 PRO A N 1
ATOM 757 C CA . PRO A 1 96 ? -8.158 6.757 -9.480 1.00 85.81 96 PRO A CA 1
ATOM 758 C C . PRO A 1 96 ? -7.243 6.234 -10.589 1.00 85.81 96 PRO A C 1
ATOM 760 O O . PRO A 1 96 ? -7.660 6.165 -11.742 1.00 85.81 96 PRO A O 1
ATOM 763 N N . GLU A 1 97 ? -6.002 5.886 -10.258 1.00 90.38 97 GLU A N 1
ATOM 764 C CA . GLU A 1 97 ? -5.018 5.403 -11.215 1.00 90.38 97 GLU A CA 1
ATOM 765 C C . GLU A 1 97 ? -4.326 4.129 -10.715 1.00 90.38 97 GLU A C 1
ATOM 767 O O . GLU A 1 97 ? -4.212 3.922 -9.503 1.00 90.38 97 GLU A O 1
ATOM 772 N N . PRO A 1 98 ? -3.858 3.265 -11.634 1.00 92.75 98 PRO A N 1
ATOM 773 C CA . PRO A 1 98 ? -3.018 2.133 -11.283 1.00 92.75 98 PRO A CA 1
ATOM 774 C C . PRO A 1 98 ? -1.756 2.599 -10.562 1.00 92.75 98 PRO A C 1
ATOM 776 O O . PRO A 1 98 ? -1.188 3.649 -10.874 1.00 92.75 98 PRO A O 1
ATOM 779 N N . ILE A 1 99 ? -1.287 1.774 -9.640 1.00 94.38 99 ILE A N 1
ATOM 780 C CA . ILE A 1 99 ? -0.045 1.999 -8.912 1.00 94.38 99 ILE A CA 1
ATOM 781 C C . ILE A 1 99 ? 0.963 0.903 -9.240 1.00 94.38 99 ILE A C 1
ATOM 783 O O . ILE A 1 99 ? 0.596 -0.201 -9.646 1.00 94.38 99 ILE A O 1
ATOM 787 N N . TRP A 1 100 ? 2.231 1.197 -8.996 1.00 94.81 100 TRP A N 1
ATOM 788 C CA . TRP A 1 100 ? 3.287 0.205 -8.862 1.00 94.81 100 TRP A CA 1
ATOM 789 C C . TRP A 1 100 ? 3.769 0.210 -7.420 1.00 94.81 100 TRP A C 1
ATOM 791 O O . TRP A 1 100 ? 3.938 1.276 -6.827 1.00 94.81 100 TRP A O 1
ATOM 801 N N . GLY A 1 101 ? 3.992 -0.964 -6.843 1.00 92.50 101 GLY A N 1
ATOM 802 C CA . GLY A 1 101 ? 4.452 -1.091 -5.465 1.00 92.50 101 GLY A CA 1
ATOM 803 C C . GLY A 1 101 ? 5.380 -2.276 -5.283 1.00 92.50 101 GLY A C 1
ATOM 804 O O . GLY A 1 101 ? 5.245 -3.282 -5.976 1.00 92.50 101 GLY A O 1
ATOM 805 N N . LEU A 1 102 ? 6.314 -2.140 -4.345 1.00 89.19 102 LEU A N 1
ATOM 806 C CA . LEU A 1 102 ? 7.164 -3.236 -3.901 1.00 89.19 102 LEU A CA 1
ATOM 807 C C . LEU A 1 102 ? 6.414 -4.027 -2.833 1.00 89.19 102 LEU A C 1
ATOM 809 O O . LEU A 1 102 ? 6.137 -3.493 -1.762 1.00 89.19 102 LEU A O 1
ATOM 813 N N . ALA A 1 103 ? 6.090 -5.276 -3.139 1.00 83.25 103 ALA A N 1
ATOM 814 C CA . ALA A 1 103 ? 5.460 -6.212 -2.223 1.00 83.25 103 ALA A CA 1
ATOM 815 C C . ALA A 1 103 ? 6.448 -7.295 -1.800 1.00 83.25 103 ALA A C 1
ATOM 817 O O . ALA A 1 103 ? 7.305 -7.717 -2.577 1.00 83.25 103 ALA A O 1
ATOM 818 N N . GLN A 1 104 ? 6.297 -7.787 -0.576 1.00 76.88 104 GLN A N 1
ATOM 819 C CA . GLN A 1 104 ? 7.049 -8.946 -0.115 1.00 76.88 104 GLN A CA 1
ATOM 820 C C . GLN A 1 104 ? 6.479 -10.246 -0.712 1.00 76.88 104 GLN A C 1
ATOM 822 O O . GLN A 1 104 ? 5.277 -10.508 -0.655 1.00 76.88 104 GLN A O 1
ATOM 827 N N . VAL A 1 105 ? 7.354 -11.097 -1.243 1.00 71.50 105 VAL A N 1
ATOM 828 C CA . VAL A 1 105 ? 7.039 -12.445 -1.725 1.00 71.50 105 VAL A CA 1
ATOM 829 C C . VAL A 1 105 ? 7.421 -13.436 -0.631 1.00 71.50 105 VAL A C 1
ATOM 831 O O . VAL A 1 105 ? 8.592 -13.672 -0.382 1.00 71.50 105 VAL A O 1
ATOM 834 N N . LEU A 1 106 ? 6.446 -14.037 0.049 1.00 62.94 106 LEU A N 1
ATOM 835 C CA . LEU A 1 106 ? 6.750 -15.102 1.018 1.00 62.94 106 LEU A CA 1
ATOM 836 C C . LEU A 1 106 ? 7.149 -16.397 0.292 1.00 62.94 106 LEU A C 1
ATOM 838 O O . LEU A 1 106 ? 6.438 -16.790 -0.642 1.00 62.94 106 LEU A O 1
ATOM 842 N N . LEU A 1 107 ? 8.231 -17.046 0.744 1.00 58.28 107 LEU A N 1
ATOM 843 C CA . LEU A 1 107 ? 8.674 -18.367 0.279 1.00 58.28 107 LEU A CA 1
ATOM 844 C C . LEU A 1 107 ? 7.600 -19.438 0.540 1.00 58.28 107 LEU A C 1
ATOM 846 O O . LEU A 1 107 ? 6.835 -19.327 1.498 1.00 58.28 107 LEU A O 1
ATOM 850 N N . GLU A 1 108 ? 7.537 -20.480 -0.298 1.00 55.25 108 GLU A N 1
ATOM 851 C CA . GLU A 1 108 ? 6.583 -21.590 -0.121 1.00 55.25 108 GLU A CA 1
ATOM 852 C C . GLU A 1 108 ? 6.855 -22.391 1.161 1.00 55.25 108 GLU A C 1
ATOM 854 O O . GLU A 1 108 ? 5.923 -22.807 1.840 1.00 55.25 108 GLU A O 1
ATOM 859 N N . GLU A 1 109 ? 8.120 -22.504 1.562 1.00 51.47 109 GLU A N 1
ATOM 860 C CA . GLU A 1 109 ? 8.551 -23.210 2.778 1.00 51.47 109 GLU A CA 1
ATOM 861 C C . GLU A 1 109 ? 8.316 -22.399 4.075 1.00 51.47 109 GLU A C 1
ATOM 863 O O . GLU A 1 109 ? 8.367 -22.944 5.175 1.00 51.47 109 GLU A O 1
ATOM 868 N N . GLU A 1 110 ? 8.012 -21.098 3.972 1.00 51.22 110 GLU A N 1
ATOM 869 C CA . GLU A 1 110 ? 7.734 -20.196 5.106 1.00 51.22 110 GLU A CA 1
ATOM 870 C C . GLU A 1 110 ? 6.225 -20.042 5.416 1.00 51.22 110 GLU A C 1
ATOM 872 O O . GLU A 1 110 ? 5.834 -19.222 6.262 1.00 51.22 110 GLU A O 1
ATOM 877 N N . GLN A 1 111 ? 5.369 -20.822 4.744 1.00 51.00 111 GLN A N 1
ATOM 878 C CA . GLN A 1 111 ? 3.918 -20.607 4.689 1.00 51.00 111 GLN A CA 1
ATOM 879 C C . GLN A 1 111 ? 3.152 -20.813 6.009 1.00 51.00 111 GLN A C 1
ATOM 881 O O . GLN A 1 111 ? 2.114 -20.179 6.172 1.00 51.00 111 GLN A O 1
ATOM 886 N N . ASP A 1 112 ? 3.665 -21.559 6.995 1.00 49.00 112 ASP A N 1
ATOM 887 C CA . ASP A 1 112 ? 2.846 -21.901 8.178 1.00 49.00 112 ASP A CA 1
ATOM 888 C C . ASP A 1 112 ? 3.148 -21.105 9.464 1.00 49.00 112 ASP A C 1
ATOM 890 O O . ASP A 1 112 ? 2.256 -20.917 10.299 1.00 49.00 112 ASP A O 1
ATOM 894 N N . ALA A 1 113 ? 4.367 -20.573 9.629 1.00 43.72 113 ALA A N 1
ATOM 895 C CA . ALA A 1 113 ? 4.764 -19.838 10.844 1.00 43.72 113 ALA A CA 1
ATOM 896 C C . ALA A 1 113 ? 5.248 -18.401 10.579 1.00 43.72 113 ALA A C 1
ATOM 898 O O . ALA A 1 113 ? 4.932 -17.494 11.349 1.00 43.72 113 ALA A O 1
ATOM 899 N N . VAL A 1 114 ? 5.972 -18.158 9.479 1.00 46.34 114 VAL A N 1
ATOM 900 C CA . VAL A 1 114 ? 6.522 -16.830 9.139 1.00 46.34 114 VAL A CA 1
ATOM 901 C C . VAL A 1 114 ? 5.528 -16.009 8.314 1.00 46.34 114 VAL A C 1
ATOM 903 O O . VAL A 1 114 ? 5.496 -14.787 8.452 1.00 46.34 114 VAL A O 1
ATOM 906 N N . ALA A 1 115 ? 4.638 -16.647 7.548 1.00 49.06 115 ALA A N 1
ATOM 907 C CA . ALA A 1 115 ? 3.557 -15.957 6.841 1.00 49.06 115 ALA A CA 1
ATOM 908 C C . ALA A 1 115 ? 2.561 -15.233 7.766 1.00 49.06 115 ALA A C 1
ATOM 910 O O . ALA A 1 115 ? 1.973 -14.227 7.367 1.00 49.06 115 ALA A O 1
ATOM 911 N N . LYS A 1 116 ? 2.427 -15.687 9.022 1.00 53.53 116 LYS A N 1
ATOM 912 C CA . LYS A 1 116 ? 1.476 -15.135 10.000 1.00 53.53 116 LYS A CA 1
ATOM 913 C C . LYS A 1 116 ? 1.889 -13.779 10.587 1.00 53.53 116 LYS A C 1
ATOM 915 O O . LYS A 1 116 ? 1.018 -13.036 11.013 1.00 53.53 116 LYS A O 1
ATOM 920 N N . GLU A 1 117 ? 3.174 -13.414 10.594 1.00 61.06 117 GLU A N 1
ATOM 921 C CA . GLU A 1 117 ? 3.629 -12.094 11.091 1.00 61.06 117 GLU A CA 1
ATOM 922 C C . GLU A 1 117 ? 4.765 -11.457 10.270 1.00 61.06 117 GLU A C 1
ATOM 924 O O . GLU A 1 117 ? 5.169 -10.324 10.533 1.00 61.06 117 GLU A O 1
ATOM 929 N N . GLY A 1 118 ? 5.284 -12.142 9.248 1.00 60.22 118 GLY A N 1
ATOM 930 C CA . GLY A 1 118 ? 6.389 -11.669 8.414 1.00 60.22 118 GLY A CA 1
ATOM 931 C C . GLY A 1 118 ? 6.104 -10.331 7.736 1.00 60.22 118 GLY A C 1
ATOM 932 O O . GLY A 1 118 ? 6.966 -9.455 7.742 1.00 60.22 118 GLY A O 1
ATOM 933 N N . ALA A 1 119 ? 4.873 -10.133 7.265 1.00 62.28 119 ALA A N 1
ATOM 934 C CA . ALA A 1 119 ? 4.430 -8.874 6.670 1.00 62.28 119 ALA A CA 1
ATOM 935 C C . ALA A 1 119 ? 4.325 -7.719 7.691 1.00 62.28 119 ALA A C 1
ATOM 937 O O . ALA A 1 119 ? 4.413 -6.547 7.334 1.00 62.28 119 ALA A O 1
ATOM 938 N N . LEU A 1 120 ? 4.207 -8.035 8.987 1.00 74.75 120 LEU A N 1
ATOM 939 C CA . LEU A 1 120 ? 4.188 -7.055 10.077 1.00 74.75 120 LEU A CA 1
ATOM 940 C C . LEU A 1 120 ? 5.604 -6.665 10.542 1.00 74.75 120 LEU A C 1
ATOM 942 O O . LEU A 1 120 ? 5.747 -5.813 11.419 1.00 74.75 120 LEU A O 1
ATOM 946 N N . LYS A 1 121 ? 6.675 -7.231 9.958 1.00 72.00 121 LYS A N 1
ATOM 947 C CA . LYS A 1 121 ? 8.070 -6.902 10.321 1.00 72.00 121 LYS A CA 1
ATOM 948 C C . LYS A 1 121 ? 8.396 -5.412 10.140 1.00 72.00 121 LYS A C 1
ATOM 950 O O . LYS A 1 121 ? 9.155 -4.861 10.933 1.00 72.00 121 LYS A O 1
ATOM 955 N N . GLU A 1 122 ? 7.799 -4.744 9.157 1.00 74.88 122 GLU A N 1
ATOM 956 C CA . GLU A 1 122 ? 7.958 -3.295 8.933 1.00 74.88 122 GLU A CA 1
ATOM 957 C C . GLU A 1 122 ? 7.287 -2.438 10.026 1.00 74.88 122 GLU A C 1
ATOM 959 O O . GLU A 1 122 ? 7.573 -1.248 10.153 1.00 74.88 122 GLU A O 1
ATOM 964 N N . LEU A 1 123 ? 6.419 -3.038 10.845 1.00 83.81 123 LEU A N 1
ATOM 965 C CA . LEU A 1 123 ? 5.720 -2.399 11.959 1.00 83.81 123 LEU A CA 1
ATOM 966 C C . LEU A 1 123 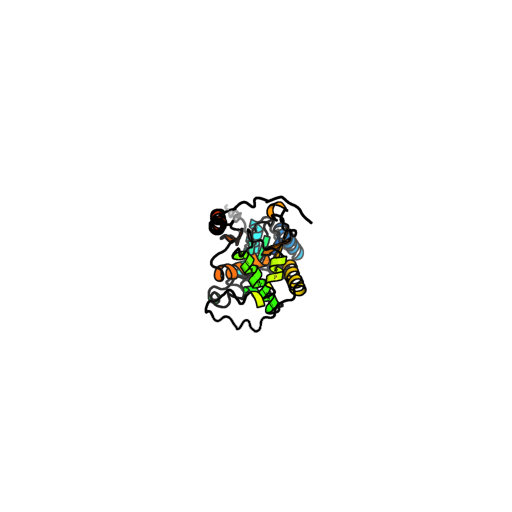? 6.373 -2.687 13.320 1.00 83.81 123 LEU A C 1
ATOM 968 O O . LEU A 1 123 ? 5.795 -2.378 14.355 1.00 83.81 123 LEU A O 1
ATOM 972 N N . ARG A 1 124 ? 7.605 -3.216 13.350 1.00 83.56 124 ARG A N 1
ATOM 973 C CA . ARG A 1 124 ? 8.365 -3.488 14.593 1.00 83.56 124 ARG A CA 1
ATOM 974 C C . ARG A 1 124 ? 8.641 -2.260 15.464 1.00 83.56 124 ARG A C 1
ATOM 976 O O . ARG A 1 124 ? 9.027 -2.412 16.617 1.00 83.56 124 ARG A O 1
ATOM 983 N N . TRP A 1 125 ? 8.492 -1.060 14.911 1.00 86.62 125 TRP A N 1
ATOM 984 C CA . TRP A 1 125 ? 8.594 0.192 15.661 1.00 86.62 125 TRP A CA 1
ATOM 985 C C . TRP A 1 125 ? 7.344 0.476 16.513 1.00 86.62 125 TRP A C 1
ATOM 987 O O . TRP A 1 125 ? 7.405 1.336 17.390 1.00 86.62 125 TRP A O 1
ATOM 997 N N . LEU A 1 126 ? 6.231 -0.231 16.278 1.00 88.62 126 LEU A N 1
ATOM 998 C CA . LEU A 1 126 ? 5.037 -0.179 17.117 1.00 88.62 126 LEU A CA 1
ATOM 999 C C . LEU A 1 126 ? 5.270 -0.907 18.441 1.00 88.62 126 LEU A C 1
ATOM 1001 O O . LEU A 1 126 ? 5.893 -1.969 18.490 1.00 88.62 126 LEU A O 1
ATOM 1005 N N . SER A 1 127 ? 4.691 -0.379 19.518 1.00 89.81 127 SER A N 1
ATOM 1006 C CA . SER A 1 127 ? 4.558 -1.149 20.756 1.00 89.81 127 SER A CA 1
ATOM 1007 C C . SER A 1 127 ? 3.576 -2.320 20.567 1.00 89.81 127 SER A C 1
ATOM 1009 O O . SER A 1 127 ? 2.720 -2.261 19.680 1.00 89.81 127 SER A O 1
ATOM 1011 N N . PRO A 1 128 ? 3.618 -3.368 21.414 1.00 88.62 128 PRO A N 1
ATOM 1012 C CA . PRO A 1 128 ? 2.674 -4.484 21.319 1.00 88.62 128 PRO A CA 1
ATOM 1013 C C . PRO A 1 128 ? 1.201 -4.047 21.303 1.00 88.62 128 PRO A C 1
ATOM 1015 O O . PRO A 1 128 ? 0.435 -4.522 20.474 1.00 88.62 128 PRO A O 1
ATOM 1018 N N . SER A 1 129 ? 0.815 -3.079 22.144 1.00 89.12 129 SER A N 1
ATOM 1019 C CA . SER A 1 129 ? -0.549 -2.525 22.166 1.00 89.12 129 SER A CA 1
ATOM 1020 C C . SER A 1 129 ? -0.921 -1.786 20.878 1.00 89.12 129 SER A C 1
ATOM 1022 O O . SER A 1 129 ? -2.059 -1.856 20.426 1.00 89.12 129 SER A O 1
ATOM 1024 N N . GLN A 1 130 ? 0.022 -1.066 20.272 1.00 91.81 130 GLN A N 1
ATOM 1025 C CA . GLN A 1 130 ? -0.204 -0.341 19.020 1.00 91.81 130 GLN A CA 1
ATOM 1026 C C . GLN A 1 130 ? -0.325 -1.291 17.825 1.00 91.81 130 GLN A C 1
ATOM 1028 O O . GLN A 1 130 ? -1.186 -1.098 16.966 1.00 91.81 130 GLN A O 1
ATOM 1033 N N . LEU A 1 131 ? 0.511 -2.333 17.787 1.00 90.50 131 LEU A N 1
ATOM 1034 C CA . LEU A 1 131 ? 0.412 -3.389 16.785 1.00 90.50 131 LEU A CA 1
ATOM 1035 C C . LEU A 1 131 ? -0.911 -4.150 16.923 1.00 90.50 131 LEU A C 1
ATOM 1037 O O . LEU A 1 131 ? -1.552 -4.439 15.916 1.00 90.50 131 LEU A O 1
ATOM 1041 N N . GLU A 1 132 ? -1.347 -4.420 18.152 1.00 89.62 132 GLU A N 1
ATOM 1042 C CA . GLU A 1 132 ? -2.632 -5.067 18.409 1.00 89.62 132 GLU A CA 1
ATOM 1043 C C . GLU A 1 132 ? -3.809 -4.209 17.934 1.00 89.62 132 GLU A C 1
ATOM 1045 O O . GLU A 1 132 ? -4.700 -4.708 17.251 1.00 89.62 132 GLU A O 1
ATOM 1050 N N . LEU A 1 133 ? -3.785 -2.894 18.193 1.00 92.56 133 LEU A N 1
ATOM 1051 C CA . LEU A 1 133 ? -4.791 -1.977 17.649 1.00 92.56 133 LEU A CA 1
ATOM 1052 C C . LEU A 1 133 ? -4.854 -2.074 16.121 1.00 92.56 133 LEU A C 1
ATOM 1054 O O . LEU A 1 133 ? -5.942 -2.161 15.554 1.00 92.56 133 LEU A O 1
ATOM 1058 N N . PHE A 1 134 ? -3.699 -2.080 15.452 1.00 93.62 134 PHE A N 1
ATOM 1059 C CA . PHE A 1 134 ? -3.645 -2.223 14.002 1.00 93.62 134 PHE A CA 1
ATOM 1060 C C . PHE A 1 134 ? -4.259 -3.548 13.529 1.00 93.62 134 PHE A C 1
ATOM 1062 O O . PHE A 1 134 ? -5.111 -3.529 12.642 1.00 93.62 134 PHE A O 1
ATOM 1069 N N . LYS A 1 135 ? -3.894 -4.677 14.151 1.00 90.19 135 LYS A N 1
ATOM 1070 C CA . LYS A 1 135 ? -4.441 -6.005 13.826 1.00 90.19 135 LYS A CA 1
ATOM 1071 C C . LYS A 1 135 ? -5.966 -6.042 13.967 1.00 90.19 135 LYS A C 1
ATOM 1073 O O . LYS A 1 135 ? -6.645 -6.444 13.026 1.00 90.19 135 LYS A O 1
ATOM 1078 N N . VAL A 1 136 ? -6.508 -5.549 15.082 1.00 89.94 136 VAL A N 1
ATOM 1079 C CA . VAL A 1 136 ? -7.960 -5.534 15.342 1.00 89.94 136 VAL A CA 1
ATOM 1080 C C . VAL A 1 136 ? -8.702 -4.578 14.396 1.00 89.94 136 VAL A C 1
ATOM 1082 O O . VAL A 1 136 ? -9.837 -4.847 13.993 1.00 89.94 136 VAL A O 1
ATOM 1085 N N . VAL A 1 137 ? -8.078 -3.466 13.990 1.00 92.44 137 VAL A N 1
ATOM 1086 C CA . VAL A 1 137 ? -8.627 -2.570 12.957 1.00 92.44 137 VAL A CA 1
ATOM 1087 C C . VAL A 1 137 ? -8.663 -3.260 11.595 1.00 92.44 137 VAL A C 1
ATOM 1089 O O . VAL A 1 137 ? -9.700 -3.207 10.933 1.00 92.44 137 VAL A O 1
ATOM 1092 N N . VAL A 1 138 ? -7.577 -3.928 11.191 1.00 92.25 138 VAL A N 1
ATOM 1093 C CA . VAL A 1 138 ? -7.528 -4.719 9.951 1.00 92.25 138 VAL A CA 1
ATOM 1094 C C . VAL A 1 138 ? -8.610 -5.790 9.975 1.00 92.25 138 VAL A C 1
ATOM 1096 O O . VAL A 1 138 ? -9.407 -5.847 9.044 1.00 92.25 138 VAL A O 1
ATOM 1099 N N . GLU A 1 139 ? -8.708 -6.567 11.056 1.00 88.44 139 GLU A N 1
ATOM 1100 C CA . GLU A 1 139 ? -9.750 -7.580 11.239 1.00 88.44 139 GLU A CA 1
ATOM 1101 C C . GLU A 1 139 ? -11.156 -6.981 11.090 1.00 88.44 139 GLU A C 1
ATOM 1103 O O . GLU A 1 139 ? -11.978 -7.494 10.332 1.00 88.44 139 GLU A O 1
ATOM 1108 N N . SER A 1 140 ? -11.424 -5.858 11.762 1.00 88.56 140 SER A N 1
ATOM 1109 C CA . SER A 1 140 ? -12.725 -5.182 11.707 1.00 88.56 140 SER A CA 1
ATOM 1110 C C . SER A 1 140 ? -13.088 -4.716 10.296 1.00 88.56 140 SER A C 1
ATOM 1112 O O . SER A 1 140 ? -14.265 -4.725 9.936 1.00 88.56 140 SER A O 1
ATOM 1114 N N . ILE A 1 141 ? -12.091 -4.299 9.509 1.00 90.62 141 ILE A N 1
ATOM 1115 C CA . ILE A 1 141 ? -12.254 -3.885 8.114 1.00 90.62 141 ILE A CA 1
ATOM 1116 C C . ILE A 1 141 ? -12.534 -5.095 7.212 1.00 90.62 141 ILE A C 1
ATOM 1118 O O . ILE A 1 141 ? -13.462 -5.033 6.408 1.00 90.62 141 ILE A O 1
ATOM 1122 N N . VAL A 1 142 ? -11.761 -6.180 7.340 1.00 88.25 142 VAL A N 1
ATOM 1123 C CA . VAL A 1 142 ? -11.814 -7.318 6.401 1.00 88.25 142 VAL A CA 1
ATOM 1124 C C . VAL A 1 142 ? -12.933 -8.312 6.702 1.00 88.25 142 VAL A C 1
ATOM 1126 O O . VAL A 1 142 ? -13.512 -8.837 5.760 1.00 88.25 142 VAL A O 1
ATOM 1129 N N . LYS A 1 143 ? -13.293 -8.522 7.977 1.00 82.69 143 LYS A N 1
ATOM 1130 C CA . LYS A 1 143 ? -14.426 -9.381 8.375 1.00 82.69 143 LYS A CA 1
ATOM 1131 C C . LYS A 1 143 ? -15.783 -8.676 8.314 1.00 82.69 143 LYS A C 1
ATOM 1133 O O . LYS A 1 143 ? -16.796 -9.264 8.674 1.00 82.69 143 LYS A O 1
ATOM 1138 N N . GLY A 1 144 ? -15.815 -7.384 7.976 1.00 69.38 144 GLY A N 1
ATOM 1139 C CA . GLY A 1 144 ? -17.061 -6.617 7.972 1.00 69.38 144 GLY A CA 1
ATOM 1140 C C . GLY A 1 144 ? -17.691 -6.459 9.360 1.00 69.38 144 GLY A C 1
ATOM 1141 O O . GLY A 1 144 ? -18.900 -6.271 9.458 1.00 69.38 144 GLY A O 1
ATOM 1142 N N . GLY A 1 145 ? -16.892 -6.493 10.442 1.00 58.47 145 GLY A N 1
ATOM 1143 C CA . GLY A 1 145 ? -17.306 -6.363 11.852 1.00 58.47 145 GLY A CA 1
ATOM 1144 C C . GLY A 1 145 ? -17.853 -4.972 12.210 1.00 58.47 145 GLY A C 1
ATOM 1145 O O . GLY A 1 145 ? -17.348 -4.269 13.091 1.00 58.47 145 GLY A O 1
ATOM 1146 N N . GLY A 1 146 ? -18.881 -4.533 11.485 1.00 59.12 146 GLY A N 1
ATOM 1147 C CA . GLY A 1 146 ? -19.417 -3.181 11.401 1.00 59.12 146 GLY A CA 1
ATOM 1148 C C . GLY A 1 146 ? -18.523 -2.196 10.641 1.00 59.12 146 GLY A C 1
ATOM 1149 O O . GLY A 1 146 ? -18.554 -1.006 10.959 1.00 59.12 146 GLY A O 1
ATOM 1150 N N . ALA A 1 147 ? -17.719 -2.688 9.696 1.00 58.97 147 ALA A N 1
ATOM 1151 C CA . ALA A 1 147 ? -17.175 -1.907 8.591 1.00 58.97 147 ALA A CA 1
ATOM 1152 C C . ALA A 1 147 ? -18.035 -2.189 7.352 1.00 58.97 147 ALA A C 1
ATOM 1154 O O . ALA A 1 147 ? -18.197 -3.344 6.971 1.00 58.97 147 ALA A O 1
ATOM 1155 N N . ARG A 1 148 ? -18.612 -1.153 6.737 1.00 67.50 148 ARG A N 1
ATOM 1156 C CA . ARG A 1 148 ? -19.415 -1.308 5.511 1.00 67.50 148 ARG A CA 1
ATOM 1157 C C . ARG A 1 148 ? -18.506 -1.120 4.306 1.00 67.50 148 ARG A C 1
ATOM 1159 O O . ARG A 1 148 ? -17.833 -0.094 4.235 1.00 67.50 148 ARG A O 1
ATOM 1166 N N . ASN A 1 149 ? -18.469 -2.088 3.391 1.00 74.81 149 ASN A N 1
ATOM 1167 C CA . ASN A 1 149 ? -17.612 -2.073 2.194 1.00 74.81 149 ASN A CA 1
ATOM 1168 C C . ASN A 1 149 ? -16.142 -1.752 2.531 1.00 74.81 149 ASN A C 1
ATOM 1170 O O . ASN A 1 149 ? -15.545 -0.849 1.947 1.00 74.81 149 ASN A O 1
ATOM 1174 N N . GLY A 1 150 ? -15.600 -2.390 3.576 1.00 86.19 150 GLY A N 1
ATOM 1175 C CA . GLY A 1 150 ? -14.217 -2.169 4.011 1.00 86.19 150 GLY A CA 1
ATOM 1176 C C . GLY A 1 150 ? -13.922 -0.815 4.659 1.00 86.19 150 GLY A C 1
ATOM 1177 O O . GLY A 1 150 ? -12.757 -0.445 4.821 1.00 86.19 150 GLY A O 1
ATOM 1178 N N . LYS A 1 151 ? -14.951 -0.038 5.015 1.00 88.25 151 LYS A N 1
ATOM 1179 C CA . LYS A 1 151 ? -14.813 1.283 5.643 1.00 88.25 151 LYS A CA 1
ATOM 1180 C C . LYS A 1 151 ? -15.289 1.226 7.093 1.00 88.25 151 LYS A C 1
ATOM 1182 O O . LYS A 1 151 ? -16.474 1.027 7.365 1.00 88.25 151 LYS A O 1
ATOM 1187 N N . LEU A 1 152 ? -14.369 1.440 8.029 1.00 89.12 152 LEU A N 1
ATOM 1188 C CA . LEU A 1 152 ? -14.625 1.478 9.468 1.00 89.12 152 LEU A CA 1
ATOM 1189 C C . LEU A 1 152 ? -14.752 2.929 9.953 1.00 89.12 152 LEU A C 1
ATOM 1191 O O . LEU A 1 152 ? -14.022 3.806 9.503 1.00 89.12 152 LEU A O 1
ATOM 1195 N N . ASP A 1 153 ? -15.668 3.210 10.879 1.00 89.12 153 ASP A N 1
ATOM 1196 C CA . ASP A 1 153 ? -15.735 4.532 11.512 1.00 89.12 153 ASP A CA 1
ATOM 1197 C C . ASP A 1 153 ? -14.455 4.852 12.300 1.00 89.12 153 ASP A C 1
ATOM 1199 O O . ASP A 1 153 ? -13.966 4.017 13.061 1.00 89.12 153 ASP A O 1
ATOM 1203 N N . PHE A 1 154 ? -13.911 6.064 12.139 1.00 91.81 154 PHE A N 1
ATOM 1204 C CA . PHE A 1 154 ? -12.648 6.433 12.784 1.00 91.81 154 PHE A CA 1
ATOM 1205 C C . PHE A 1 154 ? -12.746 6.417 14.318 1.00 91.81 154 PHE A C 1
ATOM 1207 O O . PHE A 1 154 ? -11.831 5.942 14.985 1.00 91.81 154 PHE A O 1
ATOM 1214 N N . ASN A 1 155 ? -13.864 6.864 14.902 1.00 90.12 155 ASN A N 1
ATOM 1215 C CA . ASN A 1 155 ? -14.041 6.826 16.357 1.00 90.12 155 ASN A CA 1
ATOM 1216 C C . ASN A 1 155 ? -14.222 5.390 16.850 1.00 90.12 155 ASN A C 1
ATOM 1218 O O . ASN A 1 155 ? -13.728 5.032 17.920 1.00 90.12 155 ASN A O 1
ATOM 1222 N N . LYS A 1 156 ? -14.891 4.544 16.059 1.00 89.94 156 LYS A N 1
ATOM 1223 C CA . LYS A 1 156 ? -14.945 3.107 16.329 1.00 89.94 156 LYS A CA 1
ATOM 1224 C C . LYS A 1 156 ? -13.543 2.495 16.324 1.00 89.94 156 LYS A C 1
ATOM 1226 O O . LYS A 1 156 ? -13.226 1.789 17.273 1.00 89.94 156 LYS A O 1
ATOM 1231 N N . ALA A 1 157 ? -12.695 2.829 15.350 1.00 91.25 157 ALA A N 1
ATOM 1232 C CA . ALA A 1 157 ? -11.299 2.390 15.314 1.00 91.25 157 ALA A CA 1
ATOM 1233 C C . ALA A 1 157 ? -10.517 2.833 16.563 1.00 91.25 157 ALA A C 1
ATOM 1235 O O . ALA A 1 157 ? -9.856 2.015 17.193 1.00 91.25 157 ALA A O 1
ATOM 1236 N N . VAL A 1 158 ? -10.661 4.091 16.993 1.00 91.81 158 VAL A N 1
ATOM 1237 C CA . VAL A 1 158 ? -10.046 4.600 18.235 1.00 91.81 158 VAL A CA 1
ATOM 1238 C C . VAL A 1 158 ? -10.510 3.808 19.464 1.00 91.81 158 VAL A C 1
ATOM 1240 O O . VAL A 1 158 ? -9.709 3.490 20.343 1.00 91.81 158 VAL A O 1
ATOM 1243 N N . ASN A 1 159 ? -11.795 3.455 19.534 1.00 89.44 159 ASN A N 1
ATOM 1244 C CA . ASN A 1 159 ? -12.354 2.704 20.658 1.00 89.44 159 ASN A CA 1
ATOM 1245 C C . ASN A 1 159 ? -11.889 1.240 20.711 1.00 89.44 159 ASN A C 1
ATOM 1247 O O . ASN A 1 159 ? -11.899 0.663 21.798 1.00 89.44 159 ASN A O 1
ATOM 1251 N N . LEU A 1 160 ? -11.430 0.660 19.593 1.00 88.62 160 LEU A N 1
ATOM 1252 C CA . LEU A 1 160 ? -10.828 -0.682 19.577 1.00 88.62 160 LEU A CA 1
ATOM 1253 C C . LEU A 1 160 ? -9.519 -0.746 20.383 1.00 88.62 160 LEU A C 1
ATOM 1255 O O . LEU A 1 160 ? -9.148 -1.819 20.841 1.00 88.62 160 LEU A O 1
ATOM 1259 N N . GLY A 1 161 ? -8.864 0.392 20.648 1.00 82.00 161 GLY A N 1
ATOM 1260 C CA . GLY A 1 161 ? -7.663 0.459 21.496 1.00 82.00 161 GLY A CA 1
ATOM 1261 C C . GLY A 1 161 ? -7.918 0.205 22.988 1.00 82.00 161 GLY A C 1
ATOM 1262 O O . GLY A 1 161 ? -6.975 0.158 23.778 1.00 82.00 161 GLY A O 1
ATOM 1263 N N . ARG A 1 162 ? -9.184 0.048 23.398 1.00 82.19 162 ARG A N 1
ATOM 1264 C CA . ARG A 1 162 ? -9.593 -0.292 24.771 1.00 82.19 162 ARG A CA 1
ATOM 1265 C C . ARG A 1 162 ? -9.751 -1.813 24.914 1.00 82.19 162 ARG A C 1
ATOM 1267 O O . ARG A 1 162 ? -10.866 -2.328 25.035 1.00 82.19 162 ARG A O 1
ATOM 1274 N N . PHE A 1 163 ? -8.634 -2.536 24.876 1.00 68.00 163 PHE A N 1
ATOM 1275 C CA . PHE A 1 163 ? -8.561 -4.006 24.853 1.00 68.00 163 PHE A CA 1
ATOM 1276 C C . PHE A 1 163 ? -9.203 -4.710 26.053 1.00 68.00 163 PHE A C 1
ATOM 1278 O O . PHE A 1 163 ? -9.688 -5.835 25.919 1.00 68.00 163 PHE A O 1
ATOM 1285 N N . SER A 1 164 ? -9.301 -4.047 27.206 1.00 58.50 164 SER A N 1
ATOM 1286 C CA . SER A 1 164 ? -10.052 -4.532 28.373 1.00 58.50 164 SER A CA 1
ATOM 1287 C C . SER A 1 164 ? -11.510 -4.900 28.058 1.00 58.50 164 SER A C 1
ATOM 1289 O O . SER A 1 164 ? -12.100 -5.727 28.755 1.00 58.50 164 SER A O 1
ATOM 1291 N N . SER A 1 165 ? -12.080 -4.353 26.979 1.00 52.03 165 SER A N 1
ATOM 1292 C CA . SER A 1 165 ? -13.432 -4.668 26.503 1.00 52.03 165 SER A CA 1
ATOM 1293 C C . SER A 1 165 ? -13.510 -5.806 25.470 1.00 52.03 165 SER A C 1
ATOM 1295 O O . SER A 1 165 ? -14.570 -6.416 25.325 1.00 52.03 165 SER A O 1
ATOM 1297 N N . ILE A 1 166 ? -12.401 -6.151 24.804 1.00 51.88 166 ILE A N 1
ATOM 1298 C CA . ILE A 1 166 ? -12.332 -7.221 23.784 1.00 51.88 166 ILE A CA 1
ATOM 1299 C C . ILE A 1 166 ? -12.332 -8.612 24.450 1.00 51.88 166 ILE A C 1
ATOM 1301 O O . ILE A 1 166 ? -12.871 -9.583 23.922 1.00 51.88 166 ILE A O 1
ATOM 1305 N N . LYS A 1 167 ? -11.860 -8.686 25.697 1.00 43.75 167 LYS A N 1
ATOM 1306 C CA . LYS A 1 167 ? -11.665 -9.914 26.481 1.00 43.75 167 LYS A CA 1
ATOM 1307 C C . LYS A 1 167 ? -12.919 -10.609 27.042 1.00 43.75 167 LYS A C 1
ATOM 1309 O O . LYS A 1 167 ? -12.798 -11.430 27.948 1.00 43.75 167 LYS A O 1
ATOM 1314 N N . ARG A 1 168 ? -14.129 -10.294 26.565 1.00 44.59 168 ARG A N 1
ATOM 1315 C CA . ARG A 1 168 ? -15.374 -10.942 27.043 1.00 44.59 168 ARG A CA 1
ATOM 1316 C C . ARG A 1 168 ? -16.207 -11.653 25.973 1.00 44.59 168 ARG A C 1
ATOM 1318 O O . ARG A 1 168 ? -17.276 -12.147 26.319 1.00 44.59 168 ARG A O 1
ATOM 1325 N N . ARG A 1 169 ? -15.776 -11.712 24.706 1.00 43.53 169 ARG A N 1
ATOM 1326 C CA . ARG A 1 169 ? -16.591 -12.318 23.626 1.00 43.53 169 ARG A CA 1
ATOM 1327 C C . ARG A 1 169 ? -15.984 -13.528 22.919 1.00 43.53 169 ARG A C 1
ATOM 1329 O O . ARG A 1 169 ? -16.742 -14.294 22.343 1.00 43.53 169 ARG A O 1
ATOM 1336 N N . SER A 1 170 ? -14.681 -13.754 23.008 1.00 39.53 170 SER A N 1
ATOM 1337 C CA . SER A 1 170 ? -14.020 -14.933 22.438 1.00 39.53 170 SER A CA 1
ATOM 1338 C C . SER A 1 170 ? -13.773 -15.975 23.532 1.00 39.53 170 SER A C 1
ATOM 1340 O O . SER A 1 170 ? -12.686 -16.080 24.088 1.00 39.53 170 SER A O 1
ATOM 1342 N N . GLY A 1 171 ? -14.832 -16.706 23.891 1.00 35.91 171 GLY A N 1
ATOM 1343 C CA . GLY A 1 171 ? -14.708 -17.998 24.565 1.00 35.91 171 GLY A CA 1
ATOM 1344 C C . GLY A 1 171 ? -14.455 -19.064 23.506 1.00 35.91 171 GLY A C 1
ATOM 1345 O O . GLY A 1 171 ? -15.404 -19.595 22.941 1.00 35.91 171 GLY A O 1
ATOM 1346 N N . GLY A 1 172 ? -13.187 -19.305 23.199 1.00 36.38 172 GLY A N 1
ATOM 1347 C CA . GLY A 1 172 ? -12.737 -20.353 22.291 1.00 36.38 172 GLY A CA 1
ATOM 1348 C C . GLY A 1 172 ? -11.314 -20.720 22.674 1.00 36.38 172 GLY A C 1
ATOM 1349 O O . GLY A 1 172 ? -10.447 -19.850 22.694 1.00 36.38 172 GLY A O 1
ATOM 1350 N N . ASP A 1 173 ? -11.135 -21.973 23.077 1.00 36.94 173 ASP A N 1
ATOM 1351 C CA . ASP A 1 173 ? -9.885 -22.555 23.546 1.00 36.94 173 ASP A CA 1
ATOM 1352 C C . ASP A 1 173 ? -8.861 -22.619 22.407 1.00 36.94 173 ASP A C 1
ATOM 1354 O O . ASP A 1 173 ? -8.795 -23.615 21.703 1.00 36.94 173 ASP A O 1
ATOM 1358 N N . ASP A 1 174 ? -8.061 -21.571 22.232 1.00 40.81 174 ASP A N 1
ATOM 1359 C CA . ASP A 1 174 ? -6.785 -21.651 21.524 1.00 40.81 174 ASP A CA 1
ATOM 1360 C C . ASP A 1 174 ? -5.774 -20.735 22.227 1.00 40.81 174 ASP A C 1
ATOM 1362 O O . ASP A 1 174 ? -5.986 -19.532 22.403 1.00 40.81 174 ASP A O 1
ATOM 1366 N N . GLU A 1 175 ? -4.683 -21.340 22.695 1.00 42.47 175 GLU A N 1
ATOM 1367 C CA . GLU A 1 175 ? -3.579 -20.693 23.401 1.00 42.47 175 GLU A CA 1
ATOM 1368 C C . GLU A 1 175 ? -2.817 -19.705 22.491 1.00 42.47 175 GLU A C 1
ATOM 1370 O O . GLU A 1 175 ? -1.742 -20.005 21.975 1.00 42.47 175 GLU A O 1
ATOM 1375 N N . GLU A 1 176 ? -3.321 -18.482 22.326 1.00 44.31 176 GLU A N 1
ATOM 1376 C CA . GLU A 1 176 ? -2.478 -17.318 22.023 1.00 44.31 176 GLU A CA 1
ATOM 1377 C C . GLU A 1 176 ? -2.126 -16.602 23.342 1.00 44.31 176 GLU A C 1
ATOM 1379 O O . GLU A 1 176 ? -2.939 -16.513 24.263 1.00 44.31 176 GLU A O 1
ATOM 1384 N N . ALA A 1 177 ? -0.866 -16.162 23.451 1.00 39.22 177 ALA A N 1
ATOM 1385 C CA . ALA A 1 177 ? -0.197 -15.639 24.648 1.00 39.22 177 ALA A CA 1
ATOM 1386 C C . ALA A 1 177 ? -1.103 -14.843 25.615 1.00 39.22 177 ALA A C 1
ATOM 1388 O O . ALA A 1 177 ? -1.974 -14.090 25.175 1.00 39.22 177 ALA A O 1
ATOM 1389 N N . PRO A 1 178 ? -0.871 -14.914 26.945 1.00 40.69 178 PRO A N 1
ATOM 1390 C CA . PRO A 1 178 ? -1.766 -14.304 27.914 1.00 40.69 178 PRO A CA 1
ATOM 1391 C C . PRO A 1 178 ? -1.886 -12.806 27.633 1.00 40.69 178 PRO A C 1
ATOM 1393 O O . PRO A 1 178 ? -0.977 -12.018 27.891 1.00 40.69 178 PRO A O 1
ATOM 1396 N N . VAL A 1 179 ? -3.071 -12.405 27.173 1.00 51.50 179 VAL A N 1
ATOM 1397 C CA . VAL A 1 179 ? -3.522 -11.027 26.907 1.00 51.50 179 VAL A CA 1
ATOM 1398 C C . VAL A 1 179 ? -3.462 -10.152 28.190 1.00 51.50 179 VAL A C 1
ATOM 1400 O O . VAL A 1 179 ? -4.070 -9.095 28.281 1.00 51.50 179 VAL A O 1
ATOM 1403 N N . SER A 1 180 ? -2.835 -10.614 29.279 1.00 49.22 180 SER A N 1
ATOM 1404 C CA . SER A 1 180 ? -2.572 -9.849 30.503 1.00 49.22 180 SER A CA 1
ATOM 1405 C C . SER A 1 180 ? -1.395 -8.873 30.367 1.00 49.22 180 SER A C 1
ATOM 1407 O O . SER A 1 180 ? -1.204 -8.054 31.261 1.00 49.22 180 SER A O 1
ATOM 1409 N N . SER A 1 181 ? -0.605 -8.947 29.289 1.00 56.97 181 SER A N 1
ATOM 1410 C CA . SER A 1 181 ? 0.541 -8.055 29.037 1.00 56.97 181 SER A CA 1
ATOM 1411 C C . SER A 1 181 ? 0.227 -6.859 28.123 1.00 56.97 181 SER A C 1
ATOM 1413 O O . SER A 1 181 ? 0.982 -5.885 28.126 1.00 56.97 181 SER A O 1
ATOM 1415 N N . ILE A 1 182 ? -0.882 -6.896 27.373 1.00 68.25 182 ILE A N 1
ATOM 1416 C CA . ILE A 1 182 ? -1.290 -5.828 26.449 1.00 68.25 182 ILE A CA 1
ATOM 1417 C C . ILE A 1 182 ? -2.045 -4.751 27.231 1.00 68.25 182 ILE A C 1
ATOM 1419 O O . ILE A 1 182 ? -3.074 -5.018 27.852 1.00 68.25 182 ILE A O 1
ATOM 1423 N N . LYS A 1 183 ? -1.515 -3.524 27.227 1.00 79.31 183 LYS A N 1
ATOM 1424 C CA . LYS A 1 183 ? -2.123 -2.379 27.916 1.00 79.31 183 LYS A CA 1
ATOM 1425 C C . LYS A 1 183 ? -3.134 -1.681 27.016 1.00 79.31 183 LYS A C 1
ATOM 1427 O O . LYS A 1 183 ? -2.867 -1.508 25.827 1.00 79.31 183 LYS A O 1
ATOM 1432 N N . ASP A 1 184 ? -4.234 -1.225 27.607 1.00 84.69 184 ASP A N 1
ATOM 1433 C CA . ASP A 1 184 ? -5.177 -0.321 26.949 1.00 84.69 184 ASP A CA 1
ATOM 1434 C C . ASP A 1 184 ? -4.469 0.956 26.491 1.00 84.69 184 ASP A C 1
ATOM 1436 O O . ASP A 1 184 ? -3.686 1.552 27.238 1.00 84.69 184 ASP A O 1
ATOM 1440 N N . LEU A 1 185 ? -4.784 1.390 25.274 1.00 87.50 185 LEU A N 1
ATOM 1441 C CA . LEU A 1 185 ? -4.344 2.673 24.748 1.00 87.50 185 LEU A CA 1
ATOM 1442 C C . LEU A 1 185 ? -5.315 3.761 25.201 1.00 87.50 185 LEU A C 1
ATOM 1444 O O . LEU A 1 185 ? -6.541 3.603 25.160 1.00 87.50 185 LEU A O 1
ATOM 1448 N N . LYS A 1 186 ? -4.772 4.913 25.599 1.00 90.31 186 LYS A N 1
ATOM 1449 C CA . LYS A 1 186 ? -5.598 6.113 25.772 1.00 90.31 186 LYS A CA 1
ATOM 1450 C C . LYS A 1 186 ? -6.138 6.545 24.411 1.00 90.31 186 LYS A C 1
ATOM 1452 O O . LYS A 1 186 ? -5.478 6.364 23.393 1.00 90.31 186 LYS A O 1
ATOM 1457 N N . SER A 1 187 ? -7.307 7.183 24.394 1.00 90.44 187 SER A N 1
ATOM 1458 C CA . SER A 1 187 ? -7.926 7.649 23.145 1.00 90.44 187 SER A CA 1
ATOM 1459 C C . SER A 1 187 ? -7.005 8.566 22.329 1.00 90.44 187 SER A C 1
ATOM 1461 O O . SER A 1 187 ? -6.931 8.409 21.119 1.00 90.44 187 SER A O 1
ATOM 1463 N N . GLU A 1 188 ? -6.252 9.461 22.972 1.00 93.12 188 GLU A N 1
ATOM 1464 C CA . GLU A 1 188 ? -5.271 10.330 22.296 1.00 93.12 188 GLU A CA 1
ATOM 1465 C C . GLU A 1 188 ? -4.122 9.537 21.655 1.00 93.12 188 GLU A C 1
ATOM 1467 O O . GLU A 1 188 ? -3.723 9.828 20.532 1.00 93.12 188 GLU A O 1
ATOM 1472 N N . GLU A 1 189 ? -3.629 8.500 22.334 1.00 92.94 189 GLU A N 1
ATOM 1473 C CA . GLU A 1 189 ? -2.564 7.633 21.820 1.00 92.94 189 GLU A CA 1
ATOM 1474 C C . GLU A 1 189 ? -3.058 6.796 20.633 1.00 92.94 189 GLU A C 1
ATOM 1476 O O . GLU A 1 189 ? -2.374 6.691 19.618 1.00 92.94 189 GLU A O 1
ATOM 1481 N N . ALA A 1 190 ? -4.280 6.262 20.729 1.00 94.06 190 ALA A N 1
ATOM 1482 C CA . ALA A 1 190 ? -4.935 5.548 19.639 1.00 94.06 190 ALA A CA 1
ATOM 1483 C C . ALA A 1 190 ? -5.152 6.451 18.409 1.00 94.06 190 ALA A C 1
ATOM 1485 O O . ALA A 1 190 ? 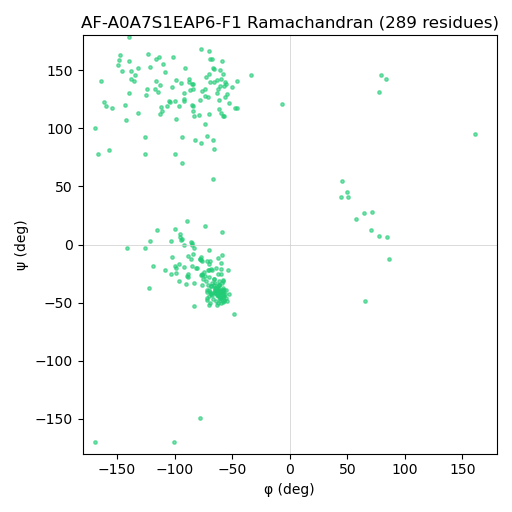-4.951 6.009 17.281 1.00 94.06 190 ALA A O 1
ATOM 1486 N N . VAL A 1 191 ? -5.507 7.727 18.599 1.00 95.12 191 VAL A N 1
ATOM 1487 C CA . VAL A 1 191 ? -5.606 8.694 17.491 1.00 95.12 191 VAL A CA 1
ATOM 1488 C C . VAL A 1 191 ? -4.244 8.909 16.837 1.00 95.12 191 VAL A C 1
ATOM 1490 O O . VAL A 1 191 ? -4.133 8.731 15.626 1.00 95.12 191 VAL A O 1
ATOM 1493 N N . GLN A 1 192 ? -3.208 9.219 17.623 1.00 95.69 192 GLN A N 1
ATOM 1494 C CA . GLN A 1 192 ? -1.864 9.486 17.101 1.00 95.69 192 GLN A CA 1
ATOM 1495 C C . GLN A 1 192 ? -1.315 8.307 16.299 1.00 95.69 192 GLN A C 1
ATOM 1497 O O . GLN A 1 192 ? -0.746 8.498 15.225 1.00 95.69 192 GLN A O 1
ATOM 1502 N N . ILE A 1 193 ? -1.505 7.077 16.787 1.00 95.69 193 ILE A N 1
ATOM 1503 C CA . ILE A 1 193 ? -1.004 5.907 16.071 1.00 95.69 193 ILE A CA 1
ATOM 1504 C C . ILE A 1 193 ? -1.798 5.615 14.798 1.00 95.69 193 ILE A C 1
ATOM 1506 O O . ILE A 1 193 ? -1.194 5.291 13.778 1.00 95.69 193 ILE A O 1
ATOM 1510 N N . LEU A 1 194 ? -3.125 5.777 14.808 1.00 96.56 194 LEU A N 1
ATOM 1511 C CA . LEU A 1 194 ? -3.932 5.612 13.598 1.00 96.56 194 LEU A CA 1
ATOM 1512 C C . LEU A 1 194 ? -3.581 6.670 12.549 1.00 96.56 194 LEU A C 1
ATOM 1514 O O . LEU A 1 194 ? -3.463 6.336 11.374 1.00 96.56 194 LEU A O 1
ATOM 1518 N N . GLU A 1 195 ? -3.361 7.921 12.954 1.00 95.62 195 GLU A N 1
ATOM 1519 C CA . GLU A 1 195 ? -2.901 8.984 12.054 1.00 95.62 195 GLU A CA 1
ATOM 1520 C C . GLU A 1 195 ? -1.512 8.681 11.498 1.00 95.62 195 GLU A C 1
ATOM 1522 O O . GLU A 1 195 ? -1.304 8.784 10.291 1.00 95.62 195 GLU A O 1
ATOM 1527 N N . ARG A 1 196 ? -0.592 8.181 12.327 1.00 95.50 196 ARG A N 1
ATOM 1528 C CA . ARG A 1 196 ? 0.731 7.759 11.861 1.00 95.50 196 ARG A CA 1
ATOM 1529 C C . ARG A 1 196 ? 0.669 6.590 10.875 1.00 95.50 196 ARG A C 1
ATOM 1531 O O . ARG A 1 196 ? 1.422 6.562 9.906 1.00 95.50 196 ARG A O 1
ATOM 1538 N N . LEU A 1 197 ? -0.219 5.623 11.099 1.00 96.12 197 LEU A N 1
ATOM 1539 C CA . LEU A 1 197 ? -0.452 4.518 10.165 1.00 96.12 197 LEU A CA 1
ATOM 1540 C C . LEU A 1 197 ? -1.063 5.004 8.844 1.00 96.12 197 LEU A C 1
ATOM 1542 O O . LEU A 1 197 ? -0.797 4.400 7.806 1.00 96.12 197 LEU A O 1
ATOM 1546 N N . VAL A 1 198 ? -1.831 6.098 8.869 1.00 95.31 198 VAL A N 1
ATOM 1547 C CA . VAL A 1 198 ? -2.321 6.769 7.658 1.00 95.31 198 VAL A CA 1
ATOM 1548 C C . VAL A 1 198 ? -1.196 7.498 6.925 1.00 95.31 198 VAL A C 1
ATOM 1550 O O . VAL A 1 198 ? -1.059 7.326 5.722 1.00 95.31 198 VAL A O 1
ATOM 1553 N N . GLU A 1 199 ? -0.349 8.253 7.629 1.00 92.94 199 GLU A N 1
ATOM 1554 C CA . GLU A 1 199 ? 0.822 8.922 7.033 1.00 92.94 199 GLU A CA 1
ATOM 1555 C C . GLU A 1 199 ? 1.783 7.943 6.346 1.00 92.94 199 GLU A C 1
ATOM 1557 O O . GLU A 1 199 ? 2.476 8.303 5.398 1.00 92.94 199 GLU A O 1
ATOM 1562 N N . LEU A 1 200 ? 1.846 6.709 6.849 1.00 90.94 200 LEU A N 1
ATOM 1563 C CA . LEU A 1 200 ? 2.701 5.647 6.332 1.00 90.94 200 LEU A CA 1
ATOM 1564 C C . LEU A 1 200 ? 1.984 4.712 5.345 1.00 90.94 200 LEU A C 1
ATOM 1566 O O . LEU A 1 200 ? 2.556 3.678 5.007 1.00 90.94 200 LEU A O 1
ATOM 1570 N N . ASP A 1 201 ? 0.763 5.039 4.908 1.00 91.81 201 ASP A N 1
ATOM 1571 C CA . ASP A 1 201 ? -0.062 4.265 3.964 1.00 91.81 201 ASP A CA 1
ATOM 1572 C C . ASP A 1 201 ? -0.370 2.813 4.376 1.00 91.81 201 ASP A C 1
ATOM 1574 O O . ASP A 1 201 ? -0.719 1.970 3.542 1.00 91.81 201 ASP A O 1
ATOM 1578 N N . TRP A 1 202 ? -0.294 2.499 5.669 1.00 93.62 202 TRP A N 1
ATOM 1579 C CA . TRP A 1 202 ? -0.844 1.251 6.209 1.00 93.62 202 TRP A CA 1
ATOM 1580 C C . TRP A 1 202 ? -2.365 1.330 6.327 1.00 93.62 202 TRP A C 1
ATOM 1582 O O . TRP A 1 202 ? -3.073 0.356 6.075 1.00 93.62 202 TRP A O 1
ATOM 1592 N N . LEU A 1 203 ? -2.889 2.505 6.653 1.00 95.75 203 LEU A N 1
ATOM 1593 C CA . LEU A 1 203 ? -4.317 2.801 6.664 1.00 95.75 203 LEU A CA 1
ATOM 1594 C C . LEU A 1 203 ? -4.595 3.990 5.742 1.00 95.75 203 LEU A C 1
ATOM 1596 O O . LEU A 1 203 ? -3.688 4.726 5.371 1.00 95.75 203 LEU A O 1
ATOM 1600 N N . ARG A 1 204 ? -5.854 4.195 5.363 1.00 94.06 204 ARG A N 1
ATOM 1601 C CA . ARG A 1 204 ? -6.274 5.349 4.559 1.00 94.06 204 ARG A CA 1
ATOM 1602 C C . ARG A 1 204 ? -7.545 5.956 5.126 1.00 94.06 204 ARG A C 1
ATOM 1604 O O . ARG A 1 204 ? -8.456 5.229 5.514 1.00 94.06 204 ARG A O 1
ATOM 1611 N N . ILE A 1 205 ? -7.626 7.286 5.125 1.00 93.25 205 ILE A N 1
ATOM 1612 C CA . ILE A 1 205 ? -8.859 8.010 5.452 1.00 93.25 205 ILE A CA 1
ATOM 1613 C C . ILE A 1 205 ? -9.707 8.175 4.189 1.00 93.25 205 ILE A C 1
ATOM 1615 O O . ILE A 1 205 ? -9.213 8.597 3.143 1.00 93.25 205 ILE A O 1
ATOM 1619 N N . VAL A 1 206 ? -10.997 7.878 4.308 1.00 90.00 206 VAL A N 1
ATOM 1620 C CA . VAL A 1 206 ? -12.010 8.128 3.280 1.00 90.00 206 VAL A CA 1
ATOM 1621 C C . VAL A 1 206 ? -13.117 8.969 3.899 1.00 90.00 206 VAL A C 1
ATOM 1623 O O . VAL A 1 206 ? -13.580 8.679 5.002 1.00 90.00 206 VAL A O 1
ATOM 1626 N N . TYR A 1 207 ? -13.545 10.007 3.188 1.00 87.25 207 TYR A N 1
ATOM 1627 C CA . TYR A 1 207 ? -14.692 10.817 3.579 1.00 87.25 207 TYR A CA 1
ATOM 1628 C C . TYR A 1 207 ? -15.922 10.314 2.831 1.00 87.25 207 TYR A C 1
ATOM 1630 O O . TYR A 1 207 ? -15.930 10.294 1.602 1.00 87.25 207 TYR A O 1
ATOM 1638 N N . VAL A 1 208 ? -16.930 9.862 3.575 1.00 80.88 208 VAL A N 1
ATOM 1639 C CA . VAL A 1 208 ? -18.208 9.413 3.006 1.00 80.88 208 VAL A CA 1
ATOM 1640 C C . VAL A 1 208 ? -19.197 10.572 2.928 1.00 80.88 208 VAL A C 1
ATOM 1642 O O . VAL A 1 208 ? -19.115 11.522 3.706 1.00 80.88 208 VAL A O 1
ATOM 1645 N N . SER A 1 209 ? -20.121 10.512 1.972 1.00 74.56 209 SER A N 1
ATOM 1646 C CA . SER A 1 209 ? -21.186 11.516 1.872 1.00 74.56 209 SER A CA 1
ATOM 1647 C C . SER A 1 209 ? -22.173 11.394 3.039 1.00 74.56 209 SER A C 1
ATOM 1649 O O . SER A 1 209 ? -22.308 10.324 3.632 1.00 74.56 209 SER A O 1
ATOM 1651 N N . ASP A 1 210 ? -22.927 12.458 3.327 1.00 65.31 210 ASP A N 1
ATOM 1652 C CA . ASP A 1 210 ? -23.947 12.448 4.388 1.00 65.31 210 ASP A CA 1
ATOM 1653 C C . ASP A 1 210 ? -25.020 11.359 4.173 1.00 65.31 210 ASP A C 1
ATOM 1655 O O . ASP A 1 210 ? -25.526 10.776 5.135 1.00 65.31 210 ASP A O 1
ATOM 1659 N N . ALA A 1 211 ? -25.325 11.035 2.909 1.00 64.56 211 ALA A N 1
ATOM 1660 C CA . ALA A 1 211 ? -26.258 9.970 2.537 1.00 64.56 211 ALA A CA 1
ATOM 1661 C C . ALA A 1 211 ? -25.745 8.577 2.947 1.00 64.56 211 ALA A C 1
ATOM 1663 O O . ALA A 1 211 ? -26.502 7.758 3.469 1.00 64.56 211 ALA A O 1
ATOM 1664 N N . GLU A 1 212 ? -24.445 8.322 2.776 1.00 65.00 212 GLU A N 1
ATOM 1665 C CA . GLU A 1 212 ? -23.790 7.093 3.243 1.00 65.00 212 GLU A CA 1
ATOM 1666 C C . GLU A 1 212 ? -23.559 7.102 4.763 1.00 65.00 212 GLU A C 1
ATOM 1668 O O . GLU A 1 212 ? -23.572 6.050 5.406 1.00 65.00 212 GLU A O 1
ATOM 1673 N N . ALA A 1 213 ? -23.380 8.285 5.357 1.00 60.03 213 ALA A N 1
ATOM 1674 C CA . ALA A 1 213 ? -23.171 8.462 6.789 1.00 60.03 213 ALA A CA 1
ATOM 1675 C C . ALA A 1 213 ? -24.440 8.222 7.630 1.00 60.03 213 ALA A C 1
ATOM 1677 O O . ALA A 1 213 ? -24.331 8.071 8.845 1.00 60.03 213 ALA A O 1
ATOM 1678 N N . ARG A 1 214 ? -25.637 8.163 7.017 1.00 61.06 214 ARG A N 1
ATOM 1679 C CA . ARG A 1 214 ? -26.936 7.880 7.672 1.00 61.06 214 ARG A CA 1
ATOM 1680 C C . ARG A 1 214 ? -27.145 8.641 8.998 1.00 61.06 214 ARG A C 1
ATOM 1682 O O . ARG A 1 214 ? -27.648 8.085 9.970 1.00 61.06 214 ARG A O 1
ATOM 1689 N N . GLY A 1 215 ? -26.742 9.911 9.052 1.00 57.00 215 GLY A N 1
ATOM 1690 C CA . GLY A 1 215 ? -26.912 10.762 10.237 1.00 57.00 215 GLY A CA 1
ATOM 1691 C C . GLY A 1 215 ? -25.823 10.641 11.311 1.00 57.00 215 GLY A C 1
ATOM 1692 O O . GLY A 1 215 ? -25.948 11.270 12.361 1.00 57.00 215 GLY A O 1
ATOM 1693 N N . THR A 1 216 ? -24.733 9.894 11.086 1.00 60.62 216 THR A N 1
ATOM 1694 C CA . THR A 1 216 ? -23.546 10.008 11.949 1.00 60.62 216 THR A CA 1
ATOM 1695 C C . THR A 1 216 ? -22.844 11.338 11.690 1.00 60.62 216 THR A C 1
ATOM 1697 O O . THR A 1 216 ? -22.465 11.608 10.558 1.00 60.62 216 THR A O 1
ATOM 1700 N N . HIS A 1 217 ? -22.595 12.134 12.736 1.00 58.19 217 HIS A N 1
ATOM 1701 C CA . HIS A 1 217 ? -21.911 13.435 12.632 1.00 58.19 217 HIS A CA 1
ATOM 1702 C C . HIS A 1 217 ? -20.462 13.368 12.118 1.00 58.19 217 HIS A C 1
ATOM 1704 O O . HIS A 1 217 ? -19.869 14.405 11.832 1.00 58.19 217 HIS A O 1
ATOM 1710 N N . ASN A 1 218 ? -19.869 12.175 12.036 1.00 66.56 218 ASN A N 1
ATOM 1711 C CA . ASN A 1 218 ? -18.513 11.997 11.544 1.00 66.56 218 ASN A CA 1
ATOM 1712 C C . ASN A 1 218 ? -18.535 11.266 10.203 1.00 66.56 218 ASN A C 1
ATOM 1714 O O . ASN A 1 218 ? -18.936 10.105 10.145 1.00 66.56 218 ASN A O 1
ATOM 1718 N N . ASN A 1 219 ? -18.049 11.926 9.156 1.00 82.69 219 ASN A N 1
ATOM 1719 C CA . ASN A 1 219 ? -17.900 11.350 7.818 1.00 82.69 219 ASN A CA 1
ATOM 1720 C C . ASN A 1 219 ? -16.508 10.732 7.599 1.00 82.69 219 ASN A C 1
ATOM 1722 O O . ASN A 1 219 ? -16.229 10.209 6.522 1.00 82.69 219 ASN A O 1
ATOM 1726 N N . LYS A 1 220 ? -15.623 10.787 8.605 1.00 90.25 220 LYS A N 1
ATOM 1727 C CA . LYS A 1 220 ? -14.267 10.228 8.557 1.00 90.25 220 LYS A CA 1
ATOM 1728 C C . LYS A 1 220 ? -14.320 8.713 8.768 1.00 90.25 220 LYS A C 1
ATOM 1730 O O . LYS A 1 220 ? -14.602 8.229 9.869 1.00 90.25 220 LYS A O 1
ATOM 1735 N N . ARG A 1 221 ? -14.013 7.958 7.717 1.00 90.81 221 ARG A N 1
ATOM 1736 C CA . ARG A 1 221 ? -13.832 6.502 7.752 1.00 90.81 221 ARG A CA 1
ATOM 1737 C C . ARG A 1 221 ? -12.367 6.142 7.542 1.00 90.81 221 ARG A C 1
ATOM 1739 O O . ARG A 1 221 ? -11.619 6.905 6.936 1.00 90.81 221 ARG A O 1
ATOM 1746 N N . ILE A 1 222 ? -11.975 4.977 8.036 1.00 92.88 222 ILE A N 1
ATOM 1747 C CA . ILE A 1 222 ? -10.663 4.375 7.827 1.00 92.88 222 ILE A CA 1
ATOM 1748 C C . ILE A 1 222 ? -10.816 3.061 7.059 1.00 92.88 222 ILE A C 1
ATOM 1750 O O . ILE A 1 222 ? -11.772 2.315 7.268 1.00 92.88 222 ILE A O 1
ATOM 1754 N N . THR A 1 223 ? -9.897 2.804 6.140 1.00 93.81 223 THR A N 1
ATOM 1755 C CA . THR A 1 223 ? -9.824 1.579 5.336 1.00 93.81 223 THR A CA 1
ATOM 1756 C C . THR A 1 223 ? -8.364 1.139 5.197 1.00 93.81 223 THR A C 1
ATOM 1758 O O . THR A 1 223 ? -7.466 1.805 5.726 1.00 93.81 223 THR A O 1
ATOM 1761 N N . LEU A 1 224 ? -8.112 0.024 4.510 1.00 93.88 224 LEU A N 1
ATOM 1762 C CA . LEU A 1 224 ? -6.751 -0.433 4.237 1.00 93.88 224 LEU A CA 1
ATOM 1763 C C . LEU A 1 224 ? -6.014 0.590 3.364 1.00 93.88 224 LEU A C 1
ATOM 1765 O O . LEU A 1 224 ? -6.525 1.049 2.341 1.00 93.88 224 LEU A O 1
ATOM 1769 N N . GLY A 1 225 ? -4.806 0.954 3.785 1.00 93.44 225 GLY A N 1
ATOM 1770 C CA . GLY A 1 225 ? -3.887 1.724 2.960 1.00 93.44 225 GLY A CA 1
ATOM 1771 C C . GLY A 1 225 ? -3.217 0.843 1.905 1.00 93.44 225 GLY A C 1
ATOM 1772 O O . GLY A 1 225 ? -3.287 -0.388 1.955 1.00 93.44 225 GLY A O 1
ATOM 1773 N N . ILE A 1 226 ? -2.548 1.480 0.945 1.00 91.69 226 ILE A N 1
ATOM 1774 C CA . ILE A 1 226 ? -1.917 0.794 -0.190 1.00 91.69 226 ILE A CA 1
ATOM 1775 C C . ILE A 1 226 ? -0.883 -0.238 0.279 1.00 91.69 226 ILE A C 1
ATOM 1777 O O . ILE A 1 226 ? -0.837 -1.343 -0.261 1.00 91.69 226 ILE A O 1
ATOM 1781 N N . ARG A 1 227 ? -0.099 0.074 1.321 1.00 89.00 227 ARG A N 1
ATOM 1782 C CA . ARG A 1 227 ? 0.886 -0.872 1.867 1.00 89.00 227 ARG A CA 1
ATOM 1783 C C . ARG A 1 227 ? 0.225 -2.100 2.465 1.00 89.00 227 ARG A C 1
ATOM 1785 O O . ARG A 1 227 ? 0.688 -3.205 2.228 1.00 89.00 227 ARG A O 1
ATOM 1792 N N . SER A 1 228 ? -0.893 -1.928 3.168 1.00 90.94 228 SER A N 1
ATOM 1793 C CA . SER A 1 228 ? -1.645 -3.071 3.694 1.00 90.94 228 SER A CA 1
ATOM 1794 C C . SER A 1 228 ? -2.143 -3.982 2.575 1.00 90.94 228 SER A C 1
ATOM 1796 O O . SER A 1 228 ? -2.056 -5.198 2.693 1.00 90.94 228 SER A O 1
ATOM 1798 N N . ILE A 1 229 ? -2.611 -3.414 1.462 1.00 90.62 229 ILE A N 1
ATOM 1799 C CA . ILE A 1 229 ? -3.087 -4.190 0.306 1.00 90.62 229 ILE A CA 1
ATOM 1800 C C . ILE A 1 229 ? -1.933 -4.930 -0.394 1.00 90.62 229 ILE A C 1
ATOM 1802 O O . ILE A 1 229 ? -2.120 -6.053 -0.869 1.00 90.62 229 ILE A O 1
ATOM 1806 N N . LEU A 1 230 ? -0.745 -4.317 -0.452 1.00 86.31 230 LEU A N 1
ATOM 1807 C CA . LEU A 1 230 ? 0.472 -4.904 -1.020 1.00 86.31 230 LEU A CA 1
ATOM 1808 C C . LEU A 1 230 ? 1.031 -6.039 -0.152 1.00 86.31 230 LEU A C 1
ATOM 1810 O O . LEU A 1 230 ? 1.262 -7.133 -0.670 1.00 86.31 230 LEU A O 1
ATOM 1814 N N . ASP A 1 231 ? 1.223 -5.761 1.139 1.00 84.00 231 ASP A N 1
ATOM 1815 C CA . ASP A 1 231 ? 2.045 -6.567 2.045 1.00 84.00 231 ASP A CA 1
ATOM 1816 C C . ASP A 1 231 ? 1.217 -7.565 2.866 1.00 84.00 231 ASP A C 1
ATOM 1818 O O . ASP A 1 231 ? 1.695 -8.654 3.179 1.00 84.00 231 ASP A O 1
ATOM 1822 N N . LEU A 1 232 ? -0.039 -7.243 3.203 1.00 85.88 232 LEU A N 1
ATOM 1823 C CA . LEU A 1 232 ? -0.858 -8.075 4.096 1.00 85.88 232 LEU A CA 1
ATOM 1824 C C . LEU A 1 232 ? -1.768 -9.067 3.372 1.00 85.88 232 LEU A C 1
ATOM 1826 O O . LEU A 1 232 ? -2.506 -9.770 4.054 1.00 85.88 232 LEU A O 1
ATOM 1830 N N . ARG A 1 233 ? -1.720 -9.179 2.035 1.00 83.94 233 ARG A N 1
ATOM 1831 C CA . ARG A 1 233 ? -2.576 -10.114 1.275 1.00 83.94 233 ARG A CA 1
ATOM 1832 C C . ARG A 1 233 ? -2.556 -11.524 1.876 1.00 83.94 233 ARG A C 1
ATOM 1834 O O . ARG A 1 233 ? -3.583 -12.009 2.332 1.00 83.94 233 ARG A O 1
ATOM 1841 N N . LYS A 1 234 ? -1.369 -12.141 1.945 1.00 79.25 234 LYS A N 1
ATOM 1842 C CA . LYS A 1 234 ? -1.207 -13.502 2.484 1.00 79.25 234 LYS A CA 1
ATOM 1843 C C . LYS A 1 234 ? -1.598 -13.580 3.963 1.00 79.25 234 LYS A C 1
ATOM 1845 O O . LYS A 1 234 ? -2.207 -14.559 4.373 1.00 79.25 234 LYS A O 1
ATOM 1850 N N . TYR A 1 235 ? -1.290 -12.554 4.760 1.00 81.44 235 TYR A N 1
ATOM 1851 C CA . TYR A 1 235 ? -1.693 -12.495 6.172 1.00 81.44 235 TYR A CA 1
ATOM 1852 C C . TYR A 1 235 ? -3.222 -12.509 6.337 1.00 81.44 235 TYR A C 1
ATOM 1854 O O . TYR A 1 235 ? -3.749 -13.241 7.168 1.00 81.44 235 TYR A O 1
ATOM 1862 N N . ILE A 1 236 ? -3.933 -11.723 5.527 1.00 85.69 236 ILE A N 1
ATOM 1863 C CA . ILE A 1 236 ? -5.394 -11.617 5.554 1.00 85.69 236 ILE A CA 1
ATOM 1864 C C . ILE A 1 236 ? -6.034 -12.915 5.049 1.00 85.69 236 ILE A C 1
ATOM 1866 O O . ILE A 1 236 ? -6.876 -13.471 5.746 1.00 85.69 236 ILE A O 1
ATOM 1870 N N . GLU A 1 237 ? -5.597 -13.419 3.889 1.00 81.19 237 GLU A N 1
ATOM 1871 C CA . GLU A 1 237 ? -6.125 -14.645 3.266 1.00 81.19 237 GLU A CA 1
ATOM 1872 C C . GLU A 1 237 ? -5.923 -15.893 4.144 1.00 81.19 237 GLU A C 1
ATOM 1874 O O . GLU A 1 237 ? -6.740 -16.804 4.107 1.00 81.19 237 GLU A O 1
ATOM 1879 N N . THR A 1 238 ? -4.853 -15.946 4.947 1.00 78.62 238 THR A N 1
ATOM 1880 C CA . THR A 1 238 ? -4.561 -17.104 5.816 1.00 78.62 238 THR A CA 1
ATOM 1881 C C . THR A 1 238 ? -5.203 -17.026 7.196 1.00 78.62 238 THR A C 1
ATOM 1883 O O . THR A 1 238 ? -5.387 -18.062 7.832 1.00 78.62 238 THR A O 1
ATOM 1886 N N . ARG A 1 239 ? -5.497 -15.822 7.707 1.00 78.88 239 ARG A N 1
ATOM 1887 C CA . ARG A 1 239 ? -6.017 -15.646 9.073 1.00 78.88 239 ARG A CA 1
ATOM 1888 C C . ARG A 1 239 ? -7.530 -15.463 9.132 1.00 78.88 239 ARG A C 1
ATOM 1890 O O . ARG A 1 239 ? -8.108 -15.625 10.208 1.00 78.88 239 ARG A O 1
ATOM 1897 N N . TYR A 1 240 ? -8.171 -15.104 8.024 1.00 81.25 240 TYR A N 1
ATOM 1898 C CA . TYR A 1 240 ? -9.587 -14.761 8.013 1.00 81.25 240 TYR A CA 1
ATOM 1899 C C . TYR A 1 240 ? -10.327 -15.493 6.887 1.00 81.25 240 TYR A C 1
ATOM 1901 O O . TYR A 1 240 ? -10.133 -15.196 5.714 1.00 81.25 240 TYR A O 1
ATOM 1909 N N . ASP A 1 241 ? -11.223 -16.408 7.265 1.00 73.06 241 ASP A N 1
ATOM 1910 C CA . ASP A 1 241 ? -11.970 -17.252 6.316 1.00 73.06 241 ASP A CA 1
ATOM 1911 C C . ASP A 1 241 ? -13.115 -16.512 5.603 1.00 73.06 241 ASP A C 1
ATOM 1913 O O . ASP A 1 241 ? -13.537 -16.889 4.512 1.00 73.06 241 ASP A O 1
ATOM 1917 N N . GLN A 1 242 ? -13.645 -15.456 6.228 1.00 75.81 242 GLN A N 1
ATOM 1918 C CA . GLN A 1 242 ? -14.712 -14.616 5.684 1.00 75.81 242 GLN A CA 1
ATOM 1919 C C . GLN A 1 242 ? -14.158 -13.225 5.390 1.00 75.81 242 GLN A C 1
ATOM 1921 O O . GLN A 1 242 ? -13.809 -12.480 6.309 1.00 75.81 242 GLN A O 1
ATOM 1926 N N . LEU A 1 243 ? -14.081 -12.891 4.103 1.00 80.00 243 LEU A N 1
ATOM 1927 C CA . LEU A 1 243 ? -13.509 -11.643 3.614 1.00 80.00 243 LEU A CA 1
ATOM 1928 C C . LEU A 1 243 ? -14.573 -10.816 2.896 1.00 80.00 243 LEU A C 1
ATOM 1930 O O . LEU A 1 243 ? -15.279 -11.310 2.021 1.00 80.00 243 LEU A O 1
ATOM 1934 N N . CYS A 1 244 ? -14.634 -9.525 3.210 1.00 81.81 244 CYS A N 1
ATOM 1935 C CA . CYS A 1 244 ? -15.389 -8.536 2.439 1.00 81.81 244 CYS A CA 1
ATOM 1936 C C . CYS A 1 244 ? -14.545 -7.917 1.312 1.00 81.81 244 CYS A C 1
ATOM 1938 O O . CYS A 1 244 ? -14.833 -6.812 0.855 1.00 81.81 244 CYS A O 1
ATOM 1940 N N . CYS A 1 245 ? -13.468 -8.575 0.892 1.00 85.19 245 CYS A N 1
ATOM 1941 C CA . CYS A 1 245 ? -12.584 -8.121 -0.173 1.00 85.19 245 CYS A CA 1
ATOM 1942 C C . CYS A 1 245 ? -11.983 -9.301 -0.930 1.00 85.19 245 CYS A C 1
ATOM 1944 O O . CYS A 1 245 ? -11.894 -10.411 -0.409 1.00 85.19 245 CYS A O 1
ATOM 1946 N N . GLU A 1 246 ? -11.539 -9.034 -2.153 1.00 85.69 246 GLU A N 1
ATOM 1947 C CA . GLU A 1 246 ? -10.828 -10.000 -2.981 1.00 85.69 246 GLU A CA 1
ATOM 1948 C C . GLU A 1 246 ? -9.590 -9.376 -3.628 1.00 85.69 246 GLU A C 1
ATOM 1950 O O . GLU A 1 246 ? -9.573 -8.200 -4.012 1.00 85.69 246 GLU A O 1
ATOM 1955 N N . TRP A 1 247 ? -8.559 -10.206 -3.782 1.00 84.75 247 TRP A N 1
ATOM 1956 C CA . TRP A 1 247 ? -7.439 -9.947 -4.675 1.00 84.75 247 TRP A CA 1
ATOM 1957 C C . TRP A 1 247 ? -7.599 -10.824 -5.910 1.00 84.75 247 TRP A C 1
ATOM 1959 O O . TRP A 1 247 ? -7.627 -12.051 -5.819 1.00 84.75 247 TRP A O 1
ATOM 1969 N N . THR A 1 248 ? -7.645 -10.210 -7.085 1.00 79.94 248 THR A N 1
ATOM 1970 C CA . THR A 1 248 ? -7.635 -10.965 -8.340 1.00 79.94 248 THR A CA 1
ATOM 1971 C C . THR A 1 248 ? -6.262 -11.604 -8.582 1.00 79.94 248 THR A C 1
ATOM 1973 O O . THR A 1 248 ? -5.248 -11.235 -7.976 1.00 79.94 248 THR A O 1
ATOM 1976 N N . ASN A 1 249 ? -6.192 -12.533 -9.538 1.00 66.75 249 ASN A N 1
ATOM 1977 C CA . ASN A 1 249 ? -4.930 -13.157 -9.950 1.00 66.75 249 ASN A CA 1
ATOM 1978 C C . ASN A 1 249 ? -3.895 -12.145 -10.486 1.00 66.75 249 ASN A C 1
ATOM 1980 O O . ASN A 1 249 ? -2.705 -12.430 -10.445 1.00 66.75 249 ASN A O 1
ATOM 1984 N N . GLY A 1 250 ? -4.322 -10.955 -10.933 1.00 63.19 250 GLY A N 1
ATOM 1985 C CA . GLY A 1 250 ? -3.433 -9.856 -11.342 1.00 63.19 250 GLY A CA 1
ATOM 1986 C C . GLY A 1 250 ? -2.971 -8.954 -10.193 1.00 63.19 250 GLY A C 1
ATOM 1987 O O . GLY A 1 250 ? -2.288 -7.964 -10.430 1.00 63.19 250 GLY A O 1
ATOM 1988 N N . GLY A 1 251 ? -3.368 -9.261 -8.956 1.00 69.81 251 GLY A N 1
ATOM 1989 C CA . GLY A 1 251 ? -3.101 -8.450 -7.773 1.00 69.81 251 GLY A CA 1
ATOM 1990 C C . GLY A 1 251 ? -4.126 -7.342 -7.526 1.00 69.81 251 GLY A C 1
ATOM 1991 O O . GLY A 1 251 ? -4.133 -6.803 -6.423 1.00 69.81 251 GLY A O 1
ATOM 1992 N N . ASP A 1 252 ? -5.006 -7.032 -8.488 1.00 84.25 252 ASP A N 1
ATOM 1993 C CA . ASP A 1 252 ? -6.032 -5.995 -8.321 1.00 84.25 252 ASP A CA 1
ATOM 1994 C C . ASP A 1 252 ? -6.907 -6.264 -7.096 1.00 84.25 252 ASP A C 1
ATOM 1996 O O . ASP A 1 252 ? -7.294 -7.409 -6.858 1.00 84.25 252 ASP A O 1
ATOM 2000 N N . PHE A 1 253 ? -7.238 -5.206 -6.363 1.00 88.19 253 PHE A N 1
ATOM 2001 C CA . PHE A 1 253 ? -7.968 -5.273 -5.102 1.00 88.19 253 PHE A CA 1
ATOM 2002 C C . PHE A 1 253 ? -9.345 -4.622 -5.214 1.00 88.19 253 PHE A C 1
ATOM 2004 O O . PHE A 1 253 ? -9.459 -3.477 -5.674 1.00 88.19 253 PHE A O 1
ATOM 2011 N N . LYS A 1 254 ? -10.378 -5.328 -4.743 1.00 87.38 254 LYS A N 1
ATOM 2012 C CA . LYS A 1 254 ? -11.771 -4.859 -4.737 1.00 87.38 254 LYS A CA 1
ATOM 2013 C C . LYS A 1 254 ? -12.477 -5.204 -3.43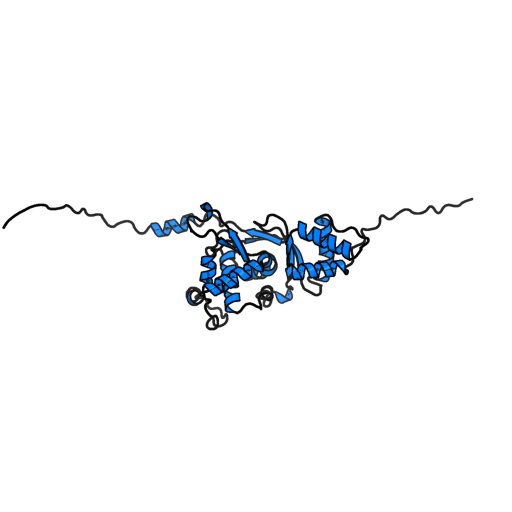1 1.00 87.38 254 LYS A C 1
ATOM 2015 O O . LYS A 1 254 ? -12.187 -6.230 -2.813 1.00 87.38 254 LYS A O 1
ATOM 2020 N N . TRP A 1 255 ? -13.423 -4.358 -3.033 1.00 85.88 255 TRP A N 1
ATOM 2021 C CA . TRP A 1 255 ? -14.350 -4.653 -1.947 1.00 85.88 255 TRP A CA 1
ATOM 2022 C C . TRP A 1 255 ? -15.519 -5.477 -2.484 1.00 85.88 255 TRP A C 1
ATOM 2024 O O . TRP A 1 255 ? -16.105 -5.164 -3.519 1.00 85.88 255 TRP A O 1
ATOM 2034 N N . ILE A 1 256 ? -15.872 -6.534 -1.761 1.00 80.50 256 ILE A N 1
ATOM 2035 C CA . ILE A 1 256 ? -17.060 -7.333 -2.038 1.00 80.50 256 ILE A CA 1
ATOM 2036 C C . ILE A 1 256 ? -18.220 -6.626 -1.336 1.00 80.50 256 ILE A C 1
ATOM 2038 O O . ILE A 1 256 ? -18.180 -6.416 -0.120 1.00 80.50 256 ILE A O 1
ATOM 2042 N N . ALA A 1 257 ? -19.231 -6.210 -2.101 1.00 63.28 257 ALA A N 1
ATOM 2043 C CA . ALA A 1 257 ? -20.458 -5.686 -1.516 1.00 63.28 257 ALA A CA 1
ATOM 2044 C C . ALA A 1 257 ? -21.092 -6.782 -0.641 1.00 63.28 257 ALA A C 1
ATOM 2046 O O . ALA A 1 257 ? -21.115 -7.940 -1.066 1.00 63.28 257 ALA A O 1
ATOM 2047 N N . PRO A 1 258 ? -21.590 -6.465 0.566 1.00 58.16 258 PRO A N 1
ATOM 2048 C CA . PRO A 1 258 ? -22.395 -7.424 1.304 1.00 58.16 258 PRO A CA 1
ATOM 2049 C C . PRO A 1 258 ? -23.567 -7.846 0.412 1.00 58.16 258 PRO A C 1
ATOM 2051 O O . PRO A 1 258 ? -24.152 -7.008 -0.275 1.00 58.16 258 PRO A O 1
ATOM 2054 N N . ASN A 1 259 ? -23.893 -9.138 0.392 1.00 46.53 259 ASN A N 1
ATOM 2055 C CA . ASN A 1 259 ? -25.142 -9.576 -0.217 1.00 46.53 259 ASN A CA 1
ATOM 2056 C C . ASN A 1 259 ? -26.273 -8.873 0.545 1.00 46.53 259 ASN A C 1
ATOM 2058 O O . ASN A 1 259 ? -26.477 -9.143 1.729 1.00 46.53 259 ASN A O 1
ATOM 2062 N N . ASP A 1 260 ? -26.989 -7.968 -0.125 1.00 46.31 260 ASP A N 1
ATOM 2063 C CA . ASP A 1 260 ? -28.099 -7.196 0.453 1.00 46.31 260 ASP A CA 1
ATOM 2064 C C . ASP A 1 260 ? -29.240 -8.097 0.993 1.00 46.31 260 ASP A C 1
ATOM 2066 O O . ASP A 1 260 ? -30.128 -7.628 1.704 1.00 46.31 260 ASP A O 1
ATOM 2070 N N . ASP A 1 261 ? -29.195 -9.404 0.717 1.00 44.12 261 ASP A N 1
ATOM 2071 C CA . ASP A 1 261 ? -30.216 -10.389 1.081 1.00 44.12 261 ASP A CA 1
ATOM 2072 C C . ASP A 1 261 ? -30.184 -10.848 2.558 1.00 44.12 261 ASP A C 1
ATOM 2074 O O . ASP A 1 261 ? -31.150 -11.457 3.025 1.00 44.12 261 ASP A O 1
ATOM 2078 N N . GLU A 1 262 ? -29.127 -10.554 3.331 1.00 44.47 262 GLU A N 1
ATOM 2079 C CA . GLU A 1 262 ? -29.035 -10.987 4.744 1.00 44.47 262 GLU A CA 1
ATOM 2080 C C . GLU A 1 262 ? -29.426 -9.911 5.780 1.00 44.47 262 GLU A C 1
ATOM 2082 O O . GLU A 1 262 ? -29.822 -10.259 6.895 1.00 44.47 262 GLU A O 1
ATOM 2087 N N . GLU A 1 263 ? -29.416 -8.613 5.441 1.00 43.34 263 GLU A N 1
ATOM 2088 C CA . GLU A 1 263 ? -29.783 -7.551 6.403 1.00 43.34 263 GLU A CA 1
ATOM 2089 C C . GLU A 1 263 ? -31.308 -7.349 6.548 1.00 43.34 263 GLU A C 1
ATOM 2091 O O . GLU A 1 263 ? -31.758 -6.868 7.588 1.00 43.34 263 GLU A O 1
ATOM 2096 N N . GLU A 1 264 ? -32.144 -7.773 5.588 1.00 38.59 264 GLU A N 1
ATOM 2097 C CA . GLU A 1 264 ? -33.605 -7.598 5.712 1.00 38.59 264 GLU A CA 1
ATOM 2098 C C . GLU A 1 264 ? -34.288 -8.603 6.663 1.00 38.59 264 GLU A C 1
ATOM 2100 O O . GLU A 1 264 ? -35.441 -8.395 7.060 1.00 38.59 264 GLU A O 1
ATOM 2105 N N . ASN A 1 265 ? -33.587 -9.672 7.062 1.00 40.66 265 ASN A N 1
ATOM 2106 C CA . ASN A 1 265 ? -34.121 -10.703 7.959 1.00 40.66 265 ASN A CA 1
ATOM 2107 C C . ASN A 1 265 ? -33.688 -10.527 9.425 1.00 40.66 265 ASN A C 1
ATOM 2109 O O . ASN A 1 265 ? -34.427 -10.931 10.323 1.00 40.66 265 ASN A O 1
ATOM 2113 N N . ALA A 1 266 ? -32.565 -9.852 9.699 1.00 42.25 266 ALA A N 1
ATOM 2114 C CA . ALA A 1 266 ? -32.088 -9.634 11.070 1.00 42.25 266 ALA A CA 1
ATOM 2115 C C . ALA A 1 266 ? -32.926 -8.595 11.850 1.00 42.25 266 ALA A C 1
ATOM 2117 O O . ALA A 1 266 ? -33.128 -8.737 13.058 1.00 42.25 266 ALA A O 1
ATOM 2118 N N . ASP A 1 267 ? -33.491 -7.595 11.164 1.00 39.59 267 ASP A N 1
ATOM 2119 C CA . ASP A 1 267 ? -34.338 -6.564 11.789 1.00 39.59 267 ASP A CA 1
ATOM 2120 C C . ASP A 1 267 ? -35.821 -6.973 11.917 1.00 39.59 267 ASP A C 1
ATOM 2122 O O . ASP A 1 267 ? -36.589 -6.339 12.654 1.00 39.59 267 ASP A O 1
ATOM 2126 N N . LYS A 1 268 ? -36.243 -8.056 11.245 1.00 39.91 268 LYS A N 1
ATOM 2127 C CA . LYS A 1 268 ? -37.619 -8.579 11.333 1.00 39.91 268 LYS A CA 1
ATOM 2128 C C . LYS A 1 268 ? -37.809 -9.583 12.473 1.00 39.91 268 LYS A C 1
ATOM 2130 O O . LYS A 1 268 ? -38.901 -9.627 13.039 1.00 39.91 268 LYS A O 1
ATOM 2135 N N . GLU A 1 269 ? -36.774 -10.315 12.889 1.00 37.84 269 GLU A N 1
ATOM 2136 C CA . GLU A 1 269 ? -36.911 -11.281 13.994 1.00 37.84 269 GLU A CA 1
ATOM 2137 C C . GLU A 1 269 ? -36.934 -10.629 15.389 1.00 37.84 269 GLU A C 1
ATOM 2139 O O . GLU A 1 269 ? -37.595 -11.144 16.290 1.00 37.84 269 GLU A O 1
ATOM 2144 N N . ASN A 1 270 ? -36.337 -9.444 15.574 1.00 41.47 270 ASN A N 1
ATOM 2145 C CA . ASN A 1 270 ? -36.322 -8.767 16.883 1.00 41.47 270 ASN A CA 1
ATOM 2146 C C . ASN A 1 270 ? -37.528 -7.844 17.154 1.00 41.47 270 ASN A C 1
ATOM 2148 O O . ASN A 1 270 ? -37.732 -7.419 18.291 1.00 41.47 270 ASN A O 1
ATOM 2152 N N . ASN A 1 271 ? -38.367 -7.569 16.148 1.00 38.19 271 ASN A N 1
ATOM 2153 C CA . ASN A 1 271 ? -39.595 -6.772 16.299 1.00 38.19 271 ASN A CA 1
ATOM 2154 C C . ASN A 1 271 ? -40.887 -7.616 16.327 1.00 38.19 271 ASN A C 1
ATOM 2156 O O . ASN A 1 271 ? -41.983 -7.070 16.442 1.00 38.19 271 ASN A O 1
ATOM 2160 N N . GLY A 1 272 ? -40.779 -8.950 16.284 1.00 34.34 272 GLY A N 1
ATOM 2161 C CA . GLY A 1 272 ? -41.924 -9.869 16.331 1.00 34.34 272 GLY A CA 1
ATOM 2162 C C . GLY A 1 272 ? -42.450 -10.220 17.732 1.00 34.34 272 GLY A C 1
ATOM 2163 O O . GLY A 1 272 ? -43.498 -10.855 17.835 1.00 34.34 272 GLY A O 1
ATOM 2164 N N . ALA A 1 273 ? -41.770 -9.823 18.817 1.00 41.31 273 ALA A N 1
ATOM 2165 C CA . ALA A 1 273 ? -42.070 -10.307 20.176 1.00 41.31 273 ALA A CA 1
ATOM 2166 C C . ALA A 1 273 ? -42.572 -9.245 21.178 1.00 41.31 273 ALA A C 1
ATOM 2168 O O . ALA A 1 273 ? -42.667 -9.529 22.371 1.00 41.31 273 ALA A O 1
ATOM 2169 N N . ILE A 1 274 ? -42.946 -8.037 20.734 1.00 43.94 274 ILE A N 1
ATOM 2170 C CA . ILE A 1 274 ? -43.586 -7.030 21.604 1.00 43.94 274 ILE A CA 1
ATOM 2171 C C . ILE A 1 274 ? -44.904 -6.580 20.974 1.00 43.94 274 ILE A C 1
ATOM 2173 O O . ILE A 1 274 ? -45.030 -5.521 20.372 1.00 43.94 274 ILE A O 1
ATOM 2177 N N . GLY A 1 275 ? -45.921 -7.425 21.125 1.00 34.44 275 GLY A N 1
ATOM 2178 C CA . GLY A 1 275 ? -47.271 -7.143 20.661 1.00 34.44 275 GLY A CA 1
ATOM 2179 C C . GLY A 1 275 ? -48.299 -7.969 21.416 1.00 34.44 275 GLY A C 1
ATOM 2180 O O . GLY A 1 275 ? -48.728 -9.001 20.913 1.00 34.44 275 GLY A O 1
ATOM 2181 N N . LYS A 1 276 ? -48.667 -7.510 22.624 1.00 44.06 276 LYS A N 1
ATOM 2182 C CA . LYS A 1 276 ? -50.026 -7.524 23.218 1.00 44.06 276 LYS A CA 1
ATOM 2183 C C . LYS A 1 276 ? -49.951 -7.352 24.740 1.00 44.06 276 LYS A C 1
ATOM 2185 O O . LYS A 1 276 ? -49.879 -8.327 25.479 1.00 44.06 276 LYS A O 1
ATOM 2190 N N . ARG A 1 277 ? -50.099 -6.115 25.222 1.00 38.84 277 ARG A N 1
ATOM 2191 C CA . ARG A 1 277 ? -50.832 -5.859 26.472 1.00 38.84 277 ARG A CA 1
ATOM 2192 C C . ARG A 1 277 ? -51.649 -4.574 26.350 1.00 38.84 277 ARG A C 1
ATOM 2194 O O . ARG A 1 277 ? -51.116 -3.477 26.279 1.00 38.84 277 ARG A O 1
ATOM 2201 N N . ALA A 1 278 ? -52.949 -4.829 26.247 1.00 39.25 278 ALA A N 1
ATOM 2202 C CA . ALA A 1 278 ? -54.120 -3.987 26.423 1.00 39.25 278 ALA A CA 1
ATOM 2203 C C . ALA A 1 278 ? -53.900 -2.562 26.955 1.00 39.25 278 ALA A C 1
ATOM 2205 O O . ALA A 1 278 ? -53.497 -2.351 28.097 1.00 39.25 278 ALA A O 1
ATOM 2206 N N . SER A 1 279 ? -54.333 -1.598 26.148 1.00 38.31 279 SER A N 1
ATOM 2207 C CA . SER A 1 279 ? -54.819 -0.304 26.607 1.00 38.31 279 SER A CA 1
ATOM 2208 C C . SER A 1 279 ? -56.172 -0.512 27.298 1.00 38.31 279 SER A C 1
ATOM 2210 O O . SER A 1 279 ? -57.144 -0.864 26.63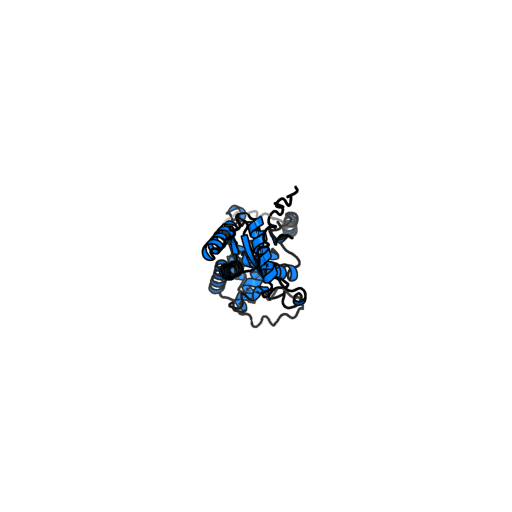5 1.00 38.31 279 SER A O 1
ATOM 2212 N N . SER A 1 280 ? -56.247 -0.313 28.617 1.00 40.53 280 SER A N 1
ATOM 2213 C CA . SER A 1 280 ? -57.524 -0.077 29.299 1.00 40.53 280 SER A CA 1
ATOM 2214 C C . SER A 1 280 ? -57.619 1.391 29.689 1.00 40.53 280 SER A C 1
ATOM 2216 O O . SER A 1 280 ? -56.790 1.917 30.433 1.00 40.53 280 SER A O 1
ATOM 2218 N N . SER A 1 281 ? -58.637 2.017 29.124 1.00 38.97 281 SER A N 1
ATOM 2219 C CA . SER A 1 281 ? -59.039 3.408 29.214 1.00 38.97 281 SER A CA 1
ATOM 2220 C C . SER A 1 281 ? -59.140 3.920 30.650 1.00 38.97 281 SER A C 1
ATOM 2222 O O . SER A 1 281 ? -59.711 3.277 31.528 1.00 38.97 281 SER A O 1
ATOM 2224 N N . ARG A 1 282 ? -58.600 5.120 30.858 1.00 36.78 282 ARG A N 1
ATOM 2225 C CA . ARG A 1 282 ? -58.731 5.925 32.069 1.00 36.78 282 ARG A CA 1
ATOM 2226 C C . ARG A 1 282 ? -59.917 6.865 31.843 1.00 36.78 282 ARG A C 1
ATOM 2228 O O . ARG A 1 282 ? -59.751 7.916 31.233 1.00 36.78 282 ARG A O 1
ATOM 2235 N N . GLU A 1 283 ? -61.109 6.454 32.263 1.00 45.84 283 GLU A N 1
ATOM 2236 C CA . GLU A 1 283 ? -62.250 7.366 32.374 1.00 45.84 283 GLU A CA 1
ATOM 2237 C C . GLU A 1 283 ? -62.096 8.192 33.652 1.00 45.84 283 GLU A C 1
ATOM 2239 O O . GLU A 1 283 ? -61.889 7.664 34.746 1.00 45.84 283 GLU A O 1
ATOM 2244 N N . GLY A 1 284 ? -62.111 9.512 33.478 1.00 37.28 284 GLY A N 1
ATOM 2245 C CA . GLY A 1 284 ? -62.122 10.479 34.560 1.00 37.28 284 GLY A CA 1
ATOM 2246 C C . GLY A 1 284 ? -63.494 10.521 35.222 1.00 37.28 284 GLY A C 1
ATOM 2247 O O . GLY A 1 284 ? -64.506 10.711 34.553 1.00 37.28 284 GLY A O 1
ATOM 2248 N N . GLY A 1 285 ? -63.507 10.375 36.544 1.00 34.91 285 GLY A N 1
ATOM 2249 C CA . GLY A 1 285 ? -64.635 10.739 37.390 1.00 34.91 285 GLY A CA 1
ATOM 2250 C C . GLY A 1 285 ? -64.470 12.178 37.868 1.00 34.91 285 GLY A C 1
ATOM 2251 O O . GLY A 1 285 ? -63.440 12.523 38.448 1.00 34.91 285 GLY A O 1
ATOM 2252 N N . GLY A 1 286 ? -65.470 13.009 37.589 1.00 34.97 286 GLY A N 1
ATOM 2253 C CA . GLY A 1 286 ? -65.651 14.324 38.195 1.00 34.97 286 GLY A CA 1
ATOM 2254 C C . GLY A 1 286 ? -66.720 14.307 39.292 1.00 34.97 286 GLY A C 1
ATOM 2255 O O . GLY A 1 286 ? -67.572 13.421 39.304 1.00 34.97 286 GLY A O 1
ATOM 2256 N N . GLY A 1 287 ? -66.676 15.344 40.140 1.00 35.41 287 GLY A N 1
ATOM 2257 C CA . GLY A 1 287 ? -67.719 15.7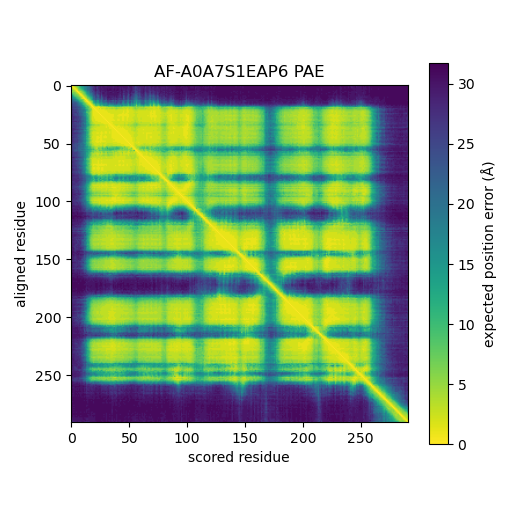52 41.100 1.00 35.41 287 GLY A CA 1
ATOM 2258 C C . GLY A 1 287 ? -67.688 14.994 42.435 1.00 35.41 287 GLY A C 1
ATOM 2259 O O . GLY A 1 287 ? -67.417 13.803 42.440 1.00 35.41 287 GLY A O 1
ATOM 2260 N N . GLN A 1 288 ? -67.946 15.561 43.616 1.00 37.59 288 GLN A N 1
ATOM 2261 C CA . GLN A 1 288 ? -68.485 16.850 44.085 1.00 37.59 288 GLN A CA 1
ATOM 2262 C C . GLN A 1 288 ? -68.129 16.970 45.593 1.00 37.59 288 GLN A C 1
ATOM 2264 O O . GLN A 1 288 ? -67.988 15.945 46.253 1.00 37.59 288 GLN A O 1
ATOM 2269 N N . ASP A 1 289 ? -67.759 18.162 46.074 1.00 44.78 289 ASP A N 1
ATOM 2270 C CA . ASP A 1 289 ? -68.483 19.044 47.026 1.00 44.78 289 ASP A CA 1
ATOM 2271 C C . ASP A 1 289 ? -68.416 18.701 48.534 1.00 44.78 289 ASP A C 1
ATOM 2273 O O . ASP A 1 289 ? -68.487 17.546 48.942 1.00 44.78 289 ASP A O 1
ATOM 2277 N N . THR A 1 290 ? -68.414 19.788 49.329 1.00 44.62 290 THR A N 1
ATOM 2278 C CA . THR A 1 290 ? -68.616 19.944 50.795 1.00 44.62 290 THR A CA 1
ATOM 2279 C C . THR A 1 290 ? -67.428 19.565 51.695 1.00 44.62 290 THR A C 1
ATOM 2281 O O . THR A 1 290 ? -66.810 18.528 51.497 1.00 44.62 290 THR A O 1
ATOM 2284 N N . GLU A 1 291 ? -66.988 20.358 52.677 1.00 44.00 291 GLU A N 1
ATOM 2285 C CA . GLU A 1 291 ? -67.512 21.535 53.402 1.00 44.00 291 GLU A CA 1
ATOM 2286 C C . GLU A 1 291 ? -66.321 22.381 53.905 1.00 44.00 291 GLU A C 1
ATOM 2288 O O . GLU A 1 291 ? -65.249 21.780 54.165 1.00 44.00 291 GLU A O 1
#

InterPro domains:
  IPR011513 Non-structural maintenance of chromosomes element 1 [PF07574] (24-204)
  IPR011513 Non-structural maintenance of chromosomes element 1 [PTHR20973] (19-244)
  IPR036388 Winged helix-like DNA-binding domain superfamily [G3DSA:1.10.10.10] (121-243)

Solvent-accessible surface area (backbone atoms only — not comparable to full-atom values): 17434 Å² total; per-residue (Å²): 140,86,90,84,84,77,82,83,86,78,71,82,76,66,80,75,75,72,70,81,47,72,64,50,54,51,50,52,52,51,34,71,72,60,37,52,40,44,50,68,55,46,44,52,50,51,39,49,43,38,63,73,70,66,53,94,64,81,56,57,86,46,73,69,44,44,49,55,57,38,46,44,46,29,63,53,28,9,92,89,30,85,66,29,25,37,66,43,60,34,44,41,73,95,48,97,60,45,30,37,32,58,22,69,46,82,56,83,91,38,58,85,71,47,42,74,51,56,63,51,57,87,50,66,86,46,53,74,44,56,47,46,37,50,51,54,46,52,48,29,22,38,57,40,69,79,10,64,71,33,35,24,47,46,69,58,51,30,56,59,23,41,47,85,69,61,78,78,75,77,90,66,99,67,96,66,77,76,75,84,75,59,59,62,46,53,62,69,56,31,45,54,51,54,50,50,34,33,78,67,28,43,25,32,82,44,79,54,54,68,80,78,34,72,79,50,94,64,41,56,23,35,31,76,9,68,50,35,63,51,40,35,47,66,37,48,67,72,73,42,94,59,61,32,50,50,69,47,97,72,55,30,37,42,65,42,72,75,71,77,82,61,65,72,55,63,67,52,66,76,66,70,80,82,82,87,81,81,89,79,84,86,81,85,84,78,88,80,87,88,133

Foldseek 3Di:
DDDDDDDPPDDDPDPPQDADDDLLVVLVVVQVVVQKDFPVVSQVVSQVSCVVVVDPDHGDDDPVSVVSSQVNSCVAQDQPHDPNKGFAWEAEPPDPGIMTGIEHHDHPVCQPPCLQCVLVPVVVVDDPLLVVLLVVLQCCQWQVVVAALSWADPVVSLVSLQCVVVPPPDPDDDDDDPPPPHDRDDSVRSNVSVVVCCVVQQKHWDFDDVVVVVPDPDRTIIGGGPSCLRYCPSNCVVPDPHTQKDQDPSSYIGGNHPPPVPPVPVVVVVPPPPDDDDDDDDDDDDDDDDD

Mean predicted aligned error: 14.19 Å

pLDDT: mean 73.62, std 20.8, range [34.28, 96.56]